Protein AF-A0ABD3SGR6-F1 (afdb_monomer_lite)

Organism: NCBI:txid382380

InterPro domains:
  IPR007306 tRNA A64-2'-O-ribosylphosphate transferase [PTHR31811] (53-224)
  IPR029021 Protein-tyrosine phosphatase-like [G3DSA:3.90.190.10] (42-223)
  IPR029021 Protein-tyrosine phosphatase-like [SSF52799] (78-112)
  IPR033421 Rit1, DUSP-like domain [PF04179] (54-112)

Secondary structure (DSSP, 8-state):
-------B----------S---PPP----------PPP------PPP-----B------SGGG-SSHHHHHHHHHHHHHHHHHHTT-------SSSSSHHHHHHHHHHHHHS-S-SS-B--TTGGG----GGGT-TT---S---GGGBSTBSSSBHHHHHHHHSTTHHHHHHHHHHHHTT--TTS-S--HHHHHHHHHHHHHH-TT----HHHHHHHHHHHH--HHHHTT-

pLDDT: mean 78.7, std 21.59, range [27.05, 98.38]

Radius of gyration: 20.06 Å; chains: 1; bounding box: 47×67×44 Å

Foldseek 3Di:
DDDDPFDFQFADDDDPDPDDDPDDDDPDDDDDDDDDDDDDDDPDPPDPPDDFDDDQPADDDPVGQCRLLLCLLVLLLLCLVQVLVVHHDHQADPVRAASSLLSQLLNQLLAFDLDPPTTGDPLSNVFDPDPCVPPVPDDPPDDDPVQDDPRSNHGPVLSVCSNDVCSLLVSQVSSCVRVVPPLQDFSDALVSSVSSQVNVCVSPVSHHHDPSSSVSSNCSGCVHPSNVVVD

Sequence (231 aa):
MLGRVRRRVECHRGRVSEYGAIDRPRWGGGGRGIGHPPSTGGSGRPASRVVITCKLPVMEGKRDKHELERYLPIGIIFIAHHLKRGDRVLVHCAQGRDRSVAIVMAFVAIFCPPSYPLSLRSDFDTLSFDRRTYFPIFDDDDVDDDCLYLKSGLRRVLIDSLLQDGGKDTFMTWMHQQLNVPSTEPFANEDTLRIVLHLVRQDRENAEPTRSTMQKLNRFFMSSIMYRALK

Structure (mmCIF, N/CA/C/O backbone):
data_AF-A0ABD3SGR6-F1
#
_entry.id   AF-A0ABD3SGR6-F1
#
loop_
_atom_site.group_PDB
_atom_site.id
_atom_site.type_symbol
_atom_site.label_atom_id
_atom_site.label_alt_id
_atom_site.label_comp_id
_atom_site.label_asym_id
_atom_site.label_entity_id
_atom_site.label_seq_id
_atom_site.pdbx_PDB_ins_code
_atom_site.Cartn_x
_atom_site.Cartn_y
_atom_site.Cartn_z
_atom_site.occupancy
_atom_site.B_iso_or_equiv
_atom_site.auth_seq_id
_atom_site.auth_comp_id
_atom_site.auth_asym_id
_atom_site.auth_atom_id
_atom_site.pdbx_PDB_model_num
ATOM 1 N N . MET A 1 1 ? -29.102 -19.285 -0.090 1.00 32.12 1 MET A N 1
ATOM 2 C CA . MET A 1 1 ? -27.986 -18.925 0.813 1.00 32.12 1 MET A CA 1
ATOM 3 C C . MET A 1 1 ? -26.685 -18.998 0.022 1.00 32.12 1 MET A C 1
ATOM 5 O O . MET A 1 1 ? -26.241 -20.093 -0.290 1.00 32.12 1 MET A O 1
ATOM 9 N N . LEU A 1 2 ? -26.129 -17.856 -0.390 1.00 29.38 2 LEU A N 1
ATOM 10 C CA . LEU A 1 2 ? -24.863 -17.796 -1.131 1.00 29.38 2 LEU A CA 1
ATOM 11 C C . LEU A 1 2 ? -23.698 -18.027 -0.158 1.00 29.38 2 LEU A C 1
ATOM 13 O O . LEU A 1 2 ? -23.487 -17.234 0.758 1.00 29.38 2 LEU A O 1
ATOM 17 N N . GLY A 1 3 ? -22.965 -19.128 -0.334 1.00 30.61 3 GLY A N 1
ATOM 18 C CA . GLY A 1 3 ? -21.758 -19.419 0.438 1.00 30.61 3 GLY A CA 1
ATOM 19 C C . GLY A 1 3 ? -20.653 -18.419 0.097 1.00 30.61 3 GLY A C 1
ATOM 20 O O . GLY A 1 3 ? -20.107 -18.442 -1.003 1.00 30.61 3 GLY A O 1
ATOM 21 N N . ARG A 1 4 ? -20.326 -17.522 1.033 1.00 35.62 4 ARG A N 1
ATOM 22 C CA . ARG A 1 4 ? -19.232 -16.553 0.886 1.00 35.62 4 ARG A CA 1
ATOM 23 C C . ARG A 1 4 ? -17.900 -17.297 1.027 1.00 35.62 4 ARG A C 1
ATOM 25 O O . ARG A 1 4 ? -17.519 -17.689 2.129 1.00 35.62 4 ARG A O 1
ATOM 32 N N . VAL A 1 5 ? -17.204 -17.528 -0.085 1.00 40.22 5 VAL A N 1
ATOM 33 C CA . VAL A 1 5 ? -15.863 -18.131 -0.085 1.00 40.22 5 VAL A CA 1
ATOM 34 C C . VAL A 1 5 ? -14.896 -17.149 0.580 1.00 40.22 5 VAL A C 1
ATOM 36 O O . VAL A 1 5 ? -14.633 -16.073 0.046 1.00 40.22 5 VAL A O 1
ATOM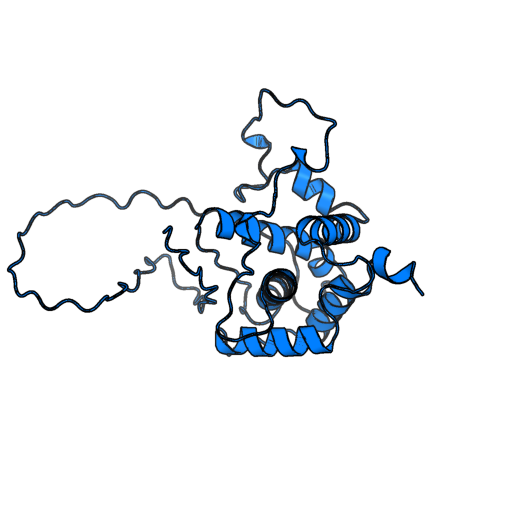 39 N N . ARG A 1 6 ? -14.368 -17.498 1.761 1.00 46.25 6 ARG A N 1
ATOM 40 C CA . ARG A 1 6 ? -13.304 -16.719 2.412 1.00 46.25 6 ARG A CA 1
ATOM 41 C C . ARG A 1 6 ? -12.041 -16.801 1.551 1.00 46.25 6 ARG A C 1
ATOM 43 O O . ARG A 1 6 ? -11.410 -17.852 1.477 1.00 46.25 6 ARG A O 1
ATOM 50 N N . ARG A 1 7 ? -11.669 -15.696 0.901 1.00 55.44 7 ARG A N 1
ATOM 51 C CA . ARG A 1 7 ? -10.379 -15.566 0.211 1.00 55.44 7 ARG A CA 1
ATOM 52 C C . ARG A 1 7 ? -9.285 -15.368 1.263 1.00 55.44 7 ARG A C 1
ATOM 54 O O . ARG A 1 7 ? -9.264 -14.347 1.947 1.00 55.44 7 ARG A O 1
ATOM 61 N N . ARG A 1 8 ? -8.416 -16.368 1.424 1.00 55.56 8 ARG A N 1
ATOM 62 C CA . ARG A 1 8 ? -7.230 -16.290 2.288 1.00 55.56 8 ARG A CA 1
ATOM 63 C C . ARG A 1 8 ? -6.117 -15.555 1.543 1.00 55.56 8 ARG A C 1
ATOM 65 O O . ARG A 1 8 ? -5.860 -15.855 0.378 1.00 55.56 8 ARG A O 1
ATOM 72 N N . VAL A 1 9 ? -5.463 -14.607 2.208 1.00 55.62 9 VAL A N 1
ATOM 73 C CA . VAL A 1 9 ? -4.240 -13.979 1.694 1.00 55.62 9 VAL A CA 1
ATOM 74 C C . VAL A 1 9 ? -3.078 -14.889 2.086 1.00 55.62 9 VAL A C 1
ATOM 76 O O . VAL A 1 9 ? -2.750 -14.982 3.261 1.00 55.62 9 VAL A O 1
ATOM 79 N N . GLU A 1 10 ? -2.490 -15.606 1.127 1.00 49.09 10 GLU A N 1
ATOM 80 C CA . GLU A 1 10 ? -1.332 -16.475 1.375 1.00 49.09 10 GLU A CA 1
ATOM 81 C C . GLU A 1 10 ? -0.053 -15.820 0.844 1.00 49.09 10 GLU A C 1
ATOM 83 O O . GLU A 1 10 ? 0.027 -15.416 -0.319 1.00 49.09 10 GLU A O 1
ATOM 88 N N . CYS A 1 11 ? 0.968 -15.708 1.697 1.00 46.53 11 CYS A N 1
ATOM 89 C CA . CYS A 1 11 ? 2.267 -15.158 1.326 1.00 46.53 11 CYS A CA 1
ATOM 90 C C . CYS A 1 11 ? 3.251 -16.307 1.068 1.00 46.53 11 CYS A C 1
ATOM 92 O O . CYS A 1 11 ? 3.832 -16.862 1.993 1.00 46.53 11 CYS A O 1
ATOM 94 N N . HIS A 1 12 ? 3.439 -16.709 -0.190 1.00 44.94 12 HIS A N 1
ATOM 95 C CA . HIS A 1 12 ? 4.343 -17.821 -0.503 1.00 44.94 12 HIS A CA 1
ATOM 96 C C . HIS A 1 12 ? 5.821 -17.399 -0.580 1.00 44.94 12 HIS A C 1
ATOM 98 O O . HIS A 1 12 ? 6.167 -16.310 -1.047 1.00 44.94 12 HIS A O 1
ATOM 104 N N . ARG A 1 13 ? 6.715 -18.323 -0.192 1.00 40.09 13 ARG A N 1
ATOM 105 C CA . ARG A 1 13 ? 8.162 -18.265 -0.465 1.00 40.09 13 ARG A CA 1
ATOM 106 C C . ARG A 1 13 ? 8.394 -18.277 -1.981 1.00 40.09 13 ARG A C 1
ATOM 108 O O . ARG A 1 13 ? 8.343 -19.328 -2.611 1.00 40.09 13 ARG A O 1
ATOM 115 N N . GLY A 1 14 ? 8.712 -17.126 -2.563 1.00 38.31 14 GLY A N 1
ATOM 116 C CA . GLY A 1 14 ? 9.323 -17.082 -3.888 1.00 38.31 14 GLY A CA 1
ATOM 117 C C . GLY A 1 14 ? 10.786 -17.511 -3.789 1.00 38.31 14 GLY A C 1
ATOM 118 O O . GLY A 1 14 ? 11.637 -16.678 -3.492 1.00 38.31 14 GLY A O 1
ATOM 119 N N . ARG A 1 15 ? 11.099 -18.794 -4.018 1.00 28.03 15 ARG A N 1
ATOM 120 C CA . ARG A 1 15 ? 12.436 -19.134 -4.526 1.00 28.03 15 ARG A CA 1
ATOM 121 C C . ARG A 1 15 ? 12.473 -18.673 -5.976 1.00 28.03 15 ARG A C 1
ATOM 123 O O . ARG A 1 15 ? 11.551 -18.973 -6.729 1.00 28.03 15 ARG A O 1
ATOM 130 N N . VAL A 1 16 ? 13.531 -17.965 -6.357 1.00 30.41 16 VAL A N 1
ATOM 131 C CA . VAL A 1 16 ? 13.895 -17.800 -7.766 1.00 30.41 16 VAL A CA 1
ATOM 132 C C . VAL A 1 16 ? 14.296 -19.191 -8.257 1.00 30.41 16 VAL A C 1
ATOM 134 O O . VAL A 1 16 ? 15.438 -19.606 -8.112 1.00 30.41 16 VAL A O 1
ATOM 137 N N . SER A 1 17 ? 13.309 -19.956 -8.705 1.00 27.05 17 SER A N 1
ATOM 138 C CA . SER A 1 17 ? 13.489 -21.181 -9.466 1.00 27.05 17 SER A CA 1
ATOM 139 C C . SER A 1 17 ? 12.927 -20.884 -10.840 1.00 27.05 17 SER A C 1
ATOM 141 O O . SER A 1 17 ? 11.844 -20.303 -10.952 1.00 27.05 17 SER A O 1
ATOM 143 N N . GLU A 1 18 ? 13.695 -21.241 -11.861 1.00 30.92 18 GLU A N 1
ATOM 144 C CA . GLU A 1 18 ? 13.285 -21.241 -13.258 1.00 30.92 18 GLU A CA 1
ATOM 145 C C . GLU A 1 18 ? 11.843 -21.727 -13.407 1.00 30.92 18 GLU A C 1
ATOM 147 O O . GLU A 1 18 ? 11.407 -22.619 -12.678 1.00 30.92 18 GLU A O 1
ATOM 152 N N . TYR A 1 19 ? 11.118 -21.089 -14.330 1.00 35.94 19 TYR A N 1
ATOM 153 C CA . TYR A 1 19 ? 9.733 -21.355 -14.705 1.00 35.94 19 TYR A CA 1
ATOM 154 C C . TYR A 1 19 ? 9.369 -22.849 -14.627 1.00 35.94 19 TYR A C 1
ATOM 156 O O . TYR A 1 19 ? 9.512 -23.599 -15.586 1.00 35.94 19 TYR A O 1
ATOM 164 N N . GLY A 1 20 ? 8.847 -23.256 -13.474 1.00 30.00 20 GLY A N 1
ATOM 165 C CA . GLY A 1 20 ? 8.300 -24.574 -13.201 1.00 30.00 20 GLY A CA 1
ATOM 166 C C . GLY A 1 20 ? 6.929 -24.379 -12.577 1.00 30.00 20 GLY A C 1
ATOM 167 O O . GLY A 1 20 ? 6.769 -23.593 -11.643 1.00 30.00 20 GLY A O 1
ATOM 168 N N . ALA A 1 21 ? 5.922 -25.018 -13.165 1.00 35.47 21 ALA A N 1
ATOM 169 C CA . ALA A 1 21 ? 4.520 -24.872 -12.811 1.00 35.47 21 ALA A CA 1
ATOM 170 C C . ALA A 1 21 ? 4.294 -24.929 -11.288 1.00 35.47 21 ALA A C 1
ATOM 172 O O . ALA A 1 21 ? 4.612 -25.917 -10.636 1.00 35.47 21 ALA A O 1
ATOM 173 N N . ILE A 1 22 ? 3.697 -23.872 -10.725 1.00 37.25 22 ILE A N 1
ATOM 174 C CA . ILE A 1 22 ? 3.147 -23.919 -9.368 1.00 37.25 22 ILE A CA 1
ATOM 175 C C . ILE A 1 22 ? 1.935 -24.855 -9.419 1.00 37.25 22 ILE A C 1
ATOM 177 O O . ILE A 1 22 ? 0.848 -24.460 -9.870 1.00 37.25 22 ILE A O 1
ATOM 181 N N . ASP A 1 23 ? 2.158 -26.098 -9.000 1.00 31.58 23 ASP A N 1
ATOM 182 C CA . ASP A 1 23 ? 1.126 -27.101 -8.780 1.00 31.58 23 ASP A CA 1
ATOM 183 C C . ASP A 1 23 ? 0.141 -26.614 -7.712 1.00 31.58 23 ASP A C 1
ATOM 185 O O . ASP A 1 23 ? 0.509 -26.032 -6.688 1.00 31.58 23 ASP A O 1
ATOM 189 N N . ARG A 1 24 ? -1.154 -26.796 -7.981 1.00 36.91 24 ARG A N 1
ATOM 190 C CA . ARG A 1 24 ? -2.215 -26.453 -7.029 1.00 36.91 24 ARG A CA 1
ATOM 191 C C . ARG A 1 24 ? -2.210 -27.489 -5.896 1.00 36.91 24 ARG A C 1
ATOM 193 O O . ARG A 1 24 ? -2.314 -28.674 -6.207 1.00 36.91 24 ARG A O 1
ATOM 200 N N . PRO A 1 25 ? -2.252 -27.105 -4.608 1.00 36.22 25 PRO A N 1
ATOM 201 C CA . PRO A 1 25 ? -2.764 -28.017 -3.603 1.00 36.22 25 PRO A CA 1
ATOM 202 C C . PRO A 1 25 ? -4.258 -28.246 -3.864 1.00 36.22 25 PRO A C 1
ATOM 204 O O . PRO A 1 25 ? -5.067 -27.317 -3.954 1.00 36.22 25 PRO A O 1
ATOM 207 N N . ARG A 1 26 ? -4.598 -29.522 -4.049 1.00 35.03 26 ARG A N 1
ATOM 208 C CA . ARG A 1 26 ? -5.956 -30.054 -4.147 1.00 35.03 26 ARG A CA 1
ATOM 209 C C . ARG A 1 26 ? -6.645 -29.827 -2.800 1.00 35.03 26 ARG A C 1
ATOM 211 O O . ARG A 1 26 ? -6.237 -30.409 -1.801 1.00 35.03 26 ARG A O 1
ATOM 218 N N . TRP A 1 27 ? -7.677 -28.988 -2.768 1.00 37.12 27 TRP A N 1
ATOM 219 C CA . TRP A 1 27 ? -8.549 -28.841 -1.602 1.00 37.12 27 TRP A CA 1
ATOM 220 C C . TRP A 1 27 ? -9.316 -30.156 -1.409 1.00 37.12 27 TRP A C 1
ATOM 222 O O . TRP A 1 27 ? -10.273 -30.445 -2.125 1.00 37.12 27 TRP A O 1
ATOM 232 N N . GLY A 1 28 ? -8.822 -31.002 -0.505 1.00 35.03 28 GLY A N 1
ATOM 233 C CA . GLY A 1 28 ? -9.418 -32.287 -0.164 1.00 35.03 28 GLY A CA 1
ATOM 234 C C . GLY A 1 28 ? -10.571 -32.112 0.816 1.00 35.03 28 GLY A C 1
ATOM 235 O O . GLY A 1 28 ? -10.362 -32.135 2.025 1.00 35.03 28 GLY A O 1
ATOM 236 N N . GLY A 1 29 ? -11.785 -31.963 0.287 1.00 35.34 29 GLY A N 1
ATOM 237 C CA . GLY A 1 29 ? -13.000 -32.330 1.008 1.00 35.34 29 GLY A CA 1
ATOM 238 C C . GLY A 1 29 ? -13.062 -33.852 1.132 1.00 35.34 29 GLY A C 1
ATOM 239 O O . GLY A 1 29 ? -12.933 -34.565 0.136 1.00 35.34 29 GLY A O 1
ATOM 240 N N . GLY A 1 30 ? -13.203 -34.348 2.359 1.00 41.66 30 GLY A N 1
ATOM 241 C CA . GLY A 1 30 ? -13.357 -35.769 2.643 1.00 41.66 30 GLY A CA 1
ATOM 242 C C . GLY A 1 30 ? -14.643 -36.322 2.032 1.00 41.66 30 GLY A C 1
ATOM 243 O O . GLY A 1 30 ? -15.733 -35.830 2.303 1.00 41.66 30 GLY A O 1
ATOM 244 N N . GLY A 1 31 ? -14.503 -37.375 1.234 1.00 36.94 31 GLY A N 1
ATOM 245 C CA . GLY A 1 31 ? -15.605 -38.160 0.694 1.00 36.94 31 GLY A CA 1
ATOM 246 C C . GLY A 1 31 ? -15.075 -39.519 0.266 1.00 36.94 31 GLY A C 1
ATOM 247 O O . GLY A 1 31 ? -14.381 -39.631 -0.740 1.00 36.94 31 GLY A O 1
ATOM 248 N N . ARG A 1 32 ? -15.341 -40.546 1.078 1.00 44.50 32 ARG A N 1
ATOM 249 C CA . ARG A 1 32 ? -15.033 -41.946 0.770 1.00 44.50 32 ARG A CA 1
ATOM 250 C C . ARG A 1 32 ? -15.884 -42.387 -0.423 1.00 44.50 32 ARG A C 1
ATOM 252 O O . ARG A 1 32 ? -17.104 -42.347 -0.341 1.00 44.50 32 ARG A O 1
ATOM 259 N N . GLY A 1 33 ? -15.234 -42.832 -1.492 1.00 42.75 33 GLY A N 1
ATOM 260 C CA . GLY A 1 33 ? -15.871 -43.461 -2.646 1.00 42.75 33 GLY A CA 1
ATOM 261 C C . GLY A 1 33 ? -14.812 -44.159 -3.490 1.00 42.75 33 GLY A C 1
ATOM 262 O O . GLY A 1 33 ? -14.028 -43.503 -4.168 1.00 42.75 33 GLY A O 1
ATOM 263 N N . ILE A 1 34 ? -14.745 -45.484 -3.381 1.00 51.00 34 ILE A N 1
ATOM 264 C CA . ILE A 1 34 ? -13.864 -46.349 -4.169 1.00 51.00 34 ILE A CA 1
ATOM 265 C C . ILE A 1 34 ? -14.523 -46.523 -5.543 1.00 51.00 34 ILE A C 1
ATOM 267 O O . ILE A 1 34 ? -15.627 -47.052 -5.628 1.00 51.00 34 ILE A O 1
ATOM 271 N N . GLY A 1 35 ? -13.859 -46.066 -6.604 1.00 43.16 35 GLY A N 1
ATOM 272 C CA . GLY A 1 35 ? -14.287 -46.242 -7.991 1.00 43.16 35 GLY A CA 1
ATOM 273 C C . GLY A 1 35 ? -13.103 -46.075 -8.944 1.00 43.16 35 GLY A C 1
ATOM 274 O O . GLY A 1 35 ? -12.353 -45.107 -8.838 1.00 43.16 35 GLY A O 1
ATOM 275 N N . HIS A 1 36 ? -12.913 -47.061 -9.822 1.00 47.59 36 HIS A N 1
ATOM 276 C CA . HIS A 1 36 ? -11.833 -47.167 -10.809 1.00 47.59 36 HIS A CA 1
ATOM 277 C C . HIS A 1 36 ? -11.706 -45.945 -11.746 1.00 47.59 36 HIS A C 1
ATOM 279 O O . HIS A 1 36 ? -12.712 -45.302 -12.050 1.00 47.59 36 HIS A O 1
ATOM 285 N N . PRO A 1 37 ? -10.498 -45.649 -12.273 1.00 54.59 37 PRO A N 1
ATOM 286 C CA . PRO A 1 37 ? -10.291 -44.545 -13.204 1.00 54.59 37 PRO A CA 1
ATOM 287 C C . PRO A 1 37 ? -10.548 -44.971 -14.662 1.00 54.59 37 PRO A C 1
ATOM 289 O O . PRO A 1 37 ? -10.033 -46.009 -15.083 1.00 54.59 37 PRO A O 1
ATOM 292 N N . PRO A 1 38 ? -11.242 -44.160 -15.480 1.00 52.41 38 PRO A N 1
ATOM 293 C CA . PRO A 1 38 ? -11.101 -44.231 -16.924 1.00 52.41 38 PRO A CA 1
ATOM 294 C C . PRO A 1 38 ? -9.877 -43.417 -17.366 1.00 52.41 38 PRO A C 1
ATOM 296 O O . PRO A 1 38 ? -9.711 -42.241 -17.035 1.00 52.41 38 PRO A O 1
ATOM 299 N N . SER A 1 39 ? -9.009 -44.079 -18.121 1.00 60.84 39 SER A N 1
ATOM 300 C CA . SER A 1 39 ? -7.894 -43.500 -18.855 1.00 60.84 39 SER A CA 1
ATOM 301 C C . SER A 1 39 ? -8.407 -42.786 -20.106 1.00 60.84 39 SER A C 1
ATOM 303 O O . SER A 1 39 ? -8.801 -43.412 -21.084 1.00 60.84 39 SER A O 1
ATOM 305 N N . THR A 1 40 ? -8.348 -41.458 -20.112 1.00 51.75 40 THR A N 1
ATOM 306 C CA . THR A 1 40 ? -8.484 -40.669 -21.343 1.00 51.75 40 THR A CA 1
ATOM 307 C C . THR A 1 40 ? -7.350 -39.665 -21.425 1.00 51.75 40 THR A C 1
ATOM 309 O O . THR A 1 40 ? -7.333 -38.649 -20.728 1.00 51.75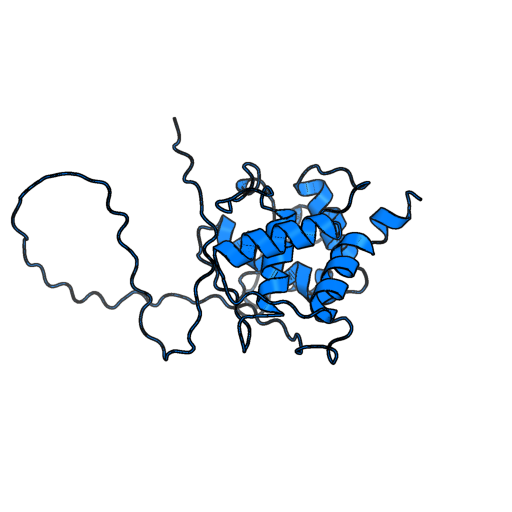 40 THR A O 1
ATOM 312 N N . GLY A 1 41 ? -6.382 -39.997 -22.281 1.00 52.91 41 GLY A N 1
ATOM 313 C CA . GLY A 1 41 ? -5.314 -39.113 -22.712 1.00 52.91 41 GLY A CA 1
ATOM 314 C C . GLY A 1 41 ? -5.884 -37.961 -23.529 1.00 52.91 41 GLY A C 1
ATOM 315 O O . GLY A 1 41 ? -6.277 -38.129 -24.676 1.00 52.91 41 GLY A O 1
ATOM 316 N N . GLY A 1 42 ? -5.904 -36.782 -22.921 1.00 46.47 42 GLY A N 1
ATOM 317 C CA . GLY A 1 42 ? -6.000 -35.511 -23.616 1.00 46.47 42 GLY A CA 1
ATOM 318 C C . GLY A 1 42 ? -4.789 -34.688 -23.216 1.00 46.47 42 GLY A C 1
ATOM 319 O O . GLY A 1 42 ? -4.782 -34.080 -22.148 1.00 46.47 42 GLY A O 1
ATOM 320 N N . SER A 1 43 ? -3.749 -34.672 -24.050 1.00 49.03 43 SER A N 1
ATOM 321 C CA . SER A 1 43 ? -2.629 -33.736 -23.932 1.00 49.03 43 SER A CA 1
ATOM 322 C C . SER A 1 43 ? -3.107 -32.332 -24.323 1.00 49.03 43 SER A C 1
ATOM 324 O O . SER A 1 43 ? -2.720 -31.781 -25.355 1.00 49.03 43 SER A O 1
ATOM 326 N N . GLY A 1 44 ? -4.017 -31.769 -23.528 1.00 51.56 44 GLY A N 1
ATOM 327 C CA . GLY A 1 44 ? -4.395 -30.371 -23.625 1.00 51.56 44 GLY A CA 1
ATOM 328 C C . GLY A 1 44 ? -3.169 -29.545 -23.278 1.00 51.56 44 GLY A C 1
ATOM 329 O O . GLY A 1 44 ? -2.724 -29.552 -22.129 1.00 51.56 44 GLY A O 1
ATOM 330 N N . ARG A 1 45 ? -2.591 -28.860 -24.273 1.00 54.50 45 ARG A N 1
ATOM 331 C CA . ARG A 1 45 ? -1.577 -27.831 -24.022 1.00 54.50 45 ARG A CA 1
ATOM 332 C C . ARG A 1 45 ? -2.129 -26.915 -22.925 1.00 54.50 45 ARG A C 1
ATOM 334 O O . ARG A 1 45 ? -3.258 -26.441 -23.078 1.00 54.50 45 ARG A O 1
ATOM 341 N N . PRO A 1 46 ? -1.401 -26.689 -21.818 1.00 57.53 46 PRO A N 1
ATOM 342 C CA . PRO A 1 46 ? -1.882 -25.797 -20.779 1.00 57.53 46 PRO A CA 1
ATOM 343 C C . PRO A 1 46 ? -2.128 -24.437 -21.427 1.00 57.53 46 PRO A C 1
ATOM 345 O O . PRO A 1 46 ? -1.209 -23.862 -22.012 1.00 57.53 46 PRO A O 1
ATOM 348 N N . ALA A 1 47 ? -3.376 -23.961 -21.367 1.00 58.97 47 ALA A N 1
ATOM 349 C CA . ALA A 1 47 ? -3.730 -22.623 -21.814 1.00 58.97 47 ALA A CA 1
ATOM 350 C C . ALA A 1 47 ? -2.697 -21.648 -21.238 1.00 58.97 47 ALA A C 1
ATOM 352 O O . ALA A 1 47 ? -2.437 -21.668 -20.028 1.00 58.97 47 ALA A O 1
ATOM 353 N N . SER A 1 48 ? -2.053 -20.870 -22.109 1.00 60.03 48 SER A N 1
ATOM 354 C CA . SER A 1 48 ? -1.009 -19.919 -21.740 1.00 60.03 48 SER A CA 1
ATOM 355 C C . SER A 1 48 ? -1.536 -19.025 -20.622 1.00 60.03 48 SER A C 1
ATOM 357 O O . SER A 1 48 ? -2.412 -18.190 -20.846 1.00 60.03 48 SER A O 1
ATOM 359 N N . ARG A 1 49 ? -1.054 -19.234 -19.392 1.00 70.50 49 ARG A N 1
ATOM 360 C CA . ARG A 1 49 ? -1.450 -18.404 -18.254 1.00 70.50 49 ARG A CA 1
ATOM 361 C C . ARG A 1 49 ? -0.873 -17.016 -18.488 1.00 70.50 49 ARG A C 1
ATOM 363 O O . ARG A 1 49 ? 0.341 -16.840 -18.427 1.00 70.50 49 ARG A O 1
ATOM 370 N N . VAL A 1 50 ? -1.739 -16.049 -18.769 1.00 75.31 50 VAL A N 1
ATOM 371 C CA . VAL A 1 50 ? -1.346 -14.645 -18.879 1.00 75.31 50 VAL A CA 1
ATOM 372 C C . VAL A 1 50 ? -0.888 -14.184 -17.498 1.00 75.31 50 VAL A C 1
ATOM 374 O O . VAL A 1 50 ? -1.662 -14.195 -16.542 1.00 75.31 50 VAL A O 1
ATOM 377 N N . VAL A 1 51 ? 0.392 -13.829 -17.378 1.00 80.56 51 VAL A N 1
ATOM 378 C CA . VAL A 1 51 ? 0.957 -13.269 -16.147 1.00 80.56 51 VAL A CA 1
ATOM 379 C C . VAL A 1 51 ? 0.886 -11.751 -16.243 1.00 80.56 51 VAL A C 1
ATOM 381 O O . VAL A 1 51 ? 1.580 -11.137 -17.052 1.00 80.56 51 VAL A O 1
ATOM 384 N N . ILE A 1 52 ? 0.036 -11.159 -15.410 1.00 80.75 52 ILE A N 1
ATOM 385 C CA . ILE A 1 52 ? -0.110 -9.710 -15.260 1.00 80.75 52 ILE A CA 1
ATOM 386 C C . ILE A 1 52 ? 0.954 -9.233 -14.266 1.00 80.75 52 ILE A C 1
ATOM 388 O O . ILE A 1 52 ? 1.101 -9.804 -13.184 1.00 80.75 52 ILE A O 1
ATOM 392 N N . THR A 1 53 ? 1.724 -8.205 -14.629 1.00 82.62 53 THR A N 1
ATOM 393 C CA . THR A 1 53 ? 2.867 -7.741 -13.826 1.00 82.62 53 THR A CA 1
ATOM 394 C C . THR A 1 53 ? 2.811 -6.243 -13.567 1.00 82.62 53 THR A C 1
ATOM 396 O O . THR A 1 53 ? 2.654 -5.459 -14.503 1.00 82.62 53 THR A O 1
ATOM 399 N N . CYS A 1 54 ? 3.057 -5.847 -12.318 1.00 85.44 54 CYS A N 1
ATOM 400 C CA . CYS A 1 54 ? 3.313 -4.466 -11.920 1.00 85.44 54 CYS A CA 1
ATOM 401 C C . CYS A 1 54 ? 4.751 -4.355 -11.393 1.00 85.44 54 CYS A C 1
ATOM 403 O O . CYS A 1 54 ? 5.128 -5.059 -10.455 1.00 85.44 54 CYS A O 1
ATOM 405 N N . LYS A 1 55 ? 5.574 -3.505 -12.019 1.00 88.81 55 LYS A N 1
ATOM 406 C CA . LYS A 1 55 ? 6.962 -3.257 -11.604 1.00 88.81 55 LYS A CA 1
ATOM 407 C C . LYS A 1 55 ? 7.045 -1.885 -10.948 1.00 88.81 55 LYS A C 1
ATOM 409 O O . LYS A 1 55 ? 6.739 -0.889 -11.590 1.00 88.81 55 LYS A O 1
ATOM 414 N N . LEU A 1 56 ? 7.489 -1.844 -9.695 1.00 89.06 56 LEU A N 1
ATOM 415 C CA . LEU A 1 56 ? 7.674 -0.603 -8.944 1.00 89.06 56 LEU A CA 1
ATOM 416 C C . LEU A 1 56 ? 9.177 -0.275 -8.881 1.00 89.06 56 LEU A C 1
ATOM 418 O O . LEU A 1 56 ? 9.941 -1.105 -8.373 1.00 89.06 56 LEU A O 1
ATOM 422 N N . PRO A 1 57 ? 9.633 0.889 -9.378 1.00 88.31 57 PRO A N 1
ATOM 423 C CA . PRO A 1 57 ? 11.044 1.271 -9.405 1.00 88.31 57 PRO A CA 1
ATOM 424 C C . PRO A 1 57 ? 11.524 1.766 -8.029 1.00 88.31 57 PRO A C 1
ATOM 426 O O . PRO A 1 57 ? 11.938 2.906 -7.855 1.00 88.31 57 PRO A O 1
ATOM 429 N N . VAL A 1 58 ? 11.477 0.889 -7.024 1.00 86.88 58 VAL A N 1
ATOM 430 C CA . VAL A 1 58 ? 11.845 1.206 -5.637 1.00 86.88 58 VAL A CA 1
ATOM 431 C C . VAL A 1 58 ? 13.210 0.605 -5.312 1.00 86.88 58 VAL A C 1
ATOM 433 O O . VAL A 1 58 ? 13.366 -0.619 -5.326 1.00 86.88 58 VAL A O 1
ATOM 436 N N . MET A 1 59 ? 14.201 1.436 -4.979 1.00 82.88 59 MET A N 1
ATOM 437 C CA . MET A 1 59 ? 15.524 0.965 -4.541 1.00 82.88 59 MET A CA 1
ATOM 438 C C . MET A 1 59 ? 15.507 0.417 -3.105 1.00 82.88 59 MET A C 1
ATOM 440 O O . MET A 1 59 ? 14.637 0.739 -2.302 1.00 82.88 59 MET A O 1
ATOM 444 N N . GLU A 1 60 ? 16.479 -0.432 -2.767 1.00 75.00 60 GLU A N 1
ATOM 445 C CA . GLU A 1 60 ? 16.586 -1.027 -1.431 1.00 75.00 60 GLU A CA 1
ATOM 446 C C . GLU A 1 60 ? 17.230 -0.086 -0.402 1.00 75.00 60 GLU A C 1
ATOM 448 O O . GLU A 1 60 ? 18.177 0.652 -0.698 1.00 75.00 60 GLU A O 1
ATOM 453 N N . GLY A 1 61 ? 16.740 -0.159 0.837 1.00 70.06 61 GLY A N 1
ATOM 454 C CA . GLY A 1 61 ? 17.336 0.513 1.986 1.00 70.06 61 GLY A CA 1
ATOM 455 C C . GLY A 1 61 ? 17.275 2.043 1.931 1.00 70.06 61 GLY A C 1
ATOM 456 O O . GLY A 1 61 ? 16.336 2.647 1.412 1.00 70.06 61 GLY A O 1
ATOM 457 N N . LYS A 1 62 ? 18.301 2.678 2.514 1.00 72.25 62 LYS A N 1
ATOM 458 C CA . LYS A 1 62 ? 18.378 4.137 2.733 1.00 72.25 62 LYS A CA 1
ATOM 459 C C . LYS A 1 62 ? 18.561 4.964 1.454 1.00 72.25 62 LYS A C 1
ATOM 461 O O . LYS A 1 62 ? 18.443 6.184 1.513 1.00 72.25 62 LYS A O 1
ATOM 466 N N . ARG A 1 63 ? 18.907 4.328 0.327 1.00 75.12 63 ARG A N 1
ATOM 467 C CA . ARG A 1 63 ? 19.135 5.018 -0.958 1.00 75.12 63 ARG A CA 1
ATOM 468 C C . ARG A 1 63 ? 17.839 5.532 -1.567 1.00 75.12 63 ARG A C 1
ATOM 470 O O . ARG A 1 63 ? 17.850 6.519 -2.290 1.00 75.12 63 ARG A O 1
ATOM 477 N N . ASP A 1 64 ? 16.738 4.875 -1.239 1.00 74.88 64 ASP A N 1
ATOM 478 C CA . ASP A 1 64 ? 15.410 5.349 -1.557 1.00 74.88 64 ASP A CA 1
ATOM 479 C C . ASP A 1 64 ? 14.915 6.254 -0.419 1.00 74.88 64 ASP A C 1
ATOM 481 O O . ASP A 1 64 ? 14.667 5.772 0.687 1.00 74.88 64 ASP A O 1
ATOM 485 N N . LYS A 1 65 ? 14.799 7.563 -0.655 1.00 77.06 65 LYS A N 1
ATOM 486 C CA . LYS A 1 65 ? 14.275 8.484 0.365 1.00 77.06 65 LYS A CA 1
ATOM 487 C C . LYS A 1 65 ? 12.745 8.501 0.391 1.00 77.06 65 LYS A C 1
ATOM 489 O O . LYS A 1 65 ? 12.182 8.494 1.486 1.00 77.06 65 LYS A O 1
ATOM 494 N N . HIS A 1 66 ? 12.100 8.479 -0.778 1.00 85.88 66 HIS A N 1
ATOM 495 C CA . HIS A 1 66 ? 10.667 8.769 -0.929 1.00 85.88 66 HIS A CA 1
ATOM 496 C C . HIS A 1 66 ? 9.929 7.883 -1.951 1.00 85.88 66 HIS A C 1
ATOM 498 O O . HIS A 1 66 ? 8.701 7.880 -1.956 1.00 85.88 66 HIS A O 1
ATOM 504 N N . GLU A 1 67 ? 10.620 7.099 -2.783 1.00 90.56 67 GLU A N 1
ATOM 505 C CA . GLU A 1 67 ? 9.999 6.324 -3.865 1.00 90.56 67 GLU A CA 1
ATOM 506 C C . GLU A 1 67 ? 9.095 5.218 -3.324 1.00 90.56 67 GLU A C 1
ATOM 508 O O . GLU A 1 67 ? 7.982 5.066 -3.814 1.00 90.56 67 GLU A O 1
ATOM 513 N N . LEU A 1 68 ? 9.489 4.474 -2.281 1.00 93.50 68 LEU A N 1
ATOM 514 C CA . LEU A 1 68 ? 8.576 3.482 -1.697 1.00 93.50 68 LEU A CA 1
ATOM 515 C C . LEU A 1 68 ? 7.256 4.132 -1.259 1.00 93.50 68 LEU A C 1
ATOM 517 O O . LEU A 1 68 ? 6.199 3.590 -1.551 1.00 93.50 68 LEU A O 1
ATOM 521 N N . GLU A 1 69 ? 7.310 5.291 -0.597 1.00 94.44 69 GLU A N 1
ATOM 522 C CA . GLU A 1 69 ? 6.106 6.010 -0.157 1.00 94.44 69 GLU A CA 1
ATOM 523 C C . GLU A 1 69 ? 5.244 6.444 -1.348 1.00 94.44 69 GLU A C 1
ATOM 525 O O . GLU A 1 69 ? 4.024 6.297 -1.304 1.00 94.44 69 GLU A O 1
ATOM 530 N N . ARG A 1 70 ? 5.885 6.907 -2.426 1.00 95.00 70 ARG A N 1
ATOM 531 C CA . ARG A 1 70 ? 5.237 7.312 -3.678 1.00 95.00 70 ARG A CA 1
ATOM 532 C C . ARG A 1 70 ? 4.571 6.144 -4.413 1.00 95.00 70 ARG A C 1
ATOM 534 O O . ARG A 1 70 ? 3.486 6.307 -4.957 1.00 95.00 70 ARG A O 1
ATOM 541 N N . TYR A 1 71 ? 5.191 4.964 -4.416 1.00 96.12 71 TYR A N 1
ATOM 542 C CA . TYR A 1 71 ? 4.699 3.785 -5.141 1.00 96.12 71 TYR A CA 1
ATOM 543 C C . TYR A 1 71 ? 3.796 2.859 -4.311 1.00 96.12 71 TYR A C 1
ATOM 545 O O . TYR A 1 71 ? 3.165 1.962 -4.879 1.00 96.12 71 TYR A O 1
ATOM 553 N N . LEU A 1 72 ? 3.696 3.056 -2.990 1.00 96.81 72 LEU A N 1
ATOM 554 C CA . LEU A 1 72 ? 2.808 2.273 -2.122 1.00 96.81 72 LEU A CA 1
ATOM 555 C C . LEU A 1 72 ? 1.344 2.263 -2.605 1.00 96.81 72 LEU A C 1
ATOM 557 O O . LEU A 1 72 ? 0.806 1.160 -2.729 1.00 96.81 72 LEU A O 1
ATOM 561 N N . PRO A 1 73 ? 0.710 3.406 -2.953 1.00 96.94 73 PRO A N 1
ATOM 562 C CA . PRO A 1 73 ? -0.665 3.425 -3.458 1.00 96.94 73 PRO A CA 1
ATOM 563 C C . PRO A 1 73 ? -0.876 2.486 -4.647 1.00 96.94 73 PRO A C 1
ATOM 565 O O . PRO A 1 73 ? -1.822 1.703 -4.673 1.00 96.94 73 PRO A O 1
ATOM 568 N N . ILE A 1 74 ? 0.058 2.496 -5.599 1.00 95.81 74 ILE A N 1
ATOM 569 C CA . ILE A 1 74 ? -0.010 1.677 -6.813 1.00 95.81 74 ILE A CA 1
ATOM 570 C C . ILE A 1 74 ? 0.072 0.193 -6.470 1.00 95.81 74 ILE A C 1
ATOM 572 O O . ILE A 1 74 ? -0.740 -0.596 -6.949 1.00 95.81 74 ILE A O 1
ATOM 576 N N . GLY A 1 75 ? 1.032 -0.190 -5.623 1.00 96.31 75 GLY A N 1
ATOM 577 C CA . GLY A 1 75 ? 1.182 -1.577 -5.188 1.00 96.31 75 GLY A CA 1
ATOM 578 C C . GLY A 1 75 ? -0.064 -2.091 -4.463 1.00 96.31 75 GLY A C 1
ATOM 579 O O . GLY A 1 75 ? -0.514 -3.205 -4.726 1.00 96.31 75 GLY A O 1
ATOM 580 N N . ILE A 1 76 ? -0.652 -1.263 -3.598 1.00 97.38 76 ILE A N 1
ATOM 581 C CA . ILE A 1 76 ? -1.861 -1.597 -2.839 1.00 97.38 76 ILE A CA 1
ATOM 582 C C . ILE A 1 76 ? -3.062 -1.774 -3.777 1.00 97.38 76 ILE A C 1
ATOM 584 O O . ILE A 1 76 ? -3.753 -2.790 -3.689 1.00 97.38 76 ILE A O 1
ATOM 588 N N . ILE A 1 77 ? -3.283 -0.838 -4.707 1.00 95.38 77 ILE A N 1
ATOM 589 C CA . ILE A 1 77 ? -4.376 -0.910 -5.690 1.00 95.38 77 ILE A CA 1
ATOM 590 C C . ILE A 1 77 ? -4.206 -2.112 -6.606 1.00 95.38 77 ILE A C 1
ATOM 592 O O . ILE A 1 77 ? -5.183 -2.800 -6.875 1.00 95.38 77 ILE A O 1
ATOM 596 N N . PHE A 1 78 ? -2.986 -2.395 -7.063 1.00 94.75 78 PHE A N 1
ATOM 597 C CA . PHE A 1 78 ? -2.716 -3.565 -7.891 1.00 94.75 78 PHE A CA 1
ATOM 598 C C . PHE A 1 78 ? -3.138 -4.852 -7.176 1.00 94.75 78 PHE A C 1
ATOM 600 O O . PHE A 1 78 ? -3.897 -5.649 -7.730 1.00 94.75 78 PHE A O 1
ATOM 607 N N . ILE A 1 79 ? -2.707 -5.034 -5.921 1.00 95.88 79 ILE A N 1
ATOM 608 C CA . ILE A 1 79 ? -3.108 -6.194 -5.117 1.00 95.88 79 ILE A CA 1
ATOM 609 C C . ILE A 1 79 ? -4.631 -6.223 -4.974 1.00 95.88 79 ILE A C 1
ATOM 611 O O . ILE A 1 79 ? -5.247 -7.258 -5.225 1.00 95.88 79 ILE A O 1
ATOM 615 N N . ALA A 1 80 ? -5.245 -5.094 -4.618 1.00 95.25 80 ALA A N 1
ATOM 616 C CA . ALA A 1 80 ? -6.675 -5.039 -4.369 1.00 95.25 80 ALA A CA 1
ATOM 617 C C . ALA A 1 80 ? -7.503 -5.362 -5.625 1.00 95.25 80 ALA A C 1
ATOM 619 O O . ALA A 1 80 ? -8.382 -6.225 -5.585 1.00 95.25 80 ALA A O 1
ATOM 620 N N . HIS A 1 81 ? -7.165 -4.736 -6.752 1.00 92.62 81 HIS A N 1
ATOM 621 C CA . HIS A 1 81 ? -7.794 -4.929 -8.055 1.00 92.62 81 HIS A CA 1
ATOM 622 C C . HIS A 1 81 ? -7.788 -6.404 -8.477 1.00 92.62 81 HIS A C 1
ATOM 624 O O . HIS A 1 81 ? -8.830 -6.955 -8.837 1.00 92.62 81 HIS A O 1
ATOM 630 N N . HIS A 1 82 ? -6.640 -7.073 -8.368 1.00 92.06 82 HIS A N 1
ATOM 631 C CA . HIS A 1 82 ? -6.510 -8.474 -8.765 1.00 92.06 82 HIS A CA 1
ATOM 632 C C . HIS A 1 82 ? -7.166 -9.441 -7.779 1.00 92.06 82 HIS A C 1
ATOM 634 O O . HIS A 1 82 ? -7.882 -10.354 -8.198 1.00 92.06 82 HIS A O 1
ATOM 640 N N . LEU A 1 83 ? -7.026 -9.212 -6.470 1.00 94.19 83 LEU A N 1
ATOM 641 C CA . LEU A 1 83 ? -7.708 -10.043 -5.477 1.00 94.19 83 LEU A CA 1
ATOM 642 C C . LEU A 1 83 ? -9.229 -9.981 -5.636 1.00 94.19 83 LEU A C 1
ATOM 644 O O . LEU A 1 83 ? -9.881 -11.022 -5.526 1.00 94.19 83 LEU A O 1
ATOM 648 N N . LYS A 1 84 ? -9.798 -8.813 -5.968 1.00 91.38 84 LYS A N 1
ATOM 649 C CA . LYS A 1 84 ? -11.233 -8.666 -6.256 1.00 91.38 84 LYS A CA 1
ATOM 650 C C . LYS A 1 84 ? -11.697 -9.534 -7.423 1.00 91.38 84 LYS A C 1
ATOM 652 O O . LYS A 1 84 ? -12.741 -10.180 -7.314 1.00 91.38 84 LYS A O 1
ATOM 657 N N . ARG A 1 85 ? -10.895 -9.627 -8.486 1.00 89.25 85 ARG A N 1
ATOM 658 C CA . ARG A 1 85 ? -11.157 -10.468 -9.671 1.00 89.25 85 ARG A CA 1
ATOM 659 C C . ARG A 1 85 ? -11.009 -11.971 -9.406 1.00 89.25 85 ARG A C 1
ATOM 661 O O . ARG A 1 85 ? -11.350 -12.777 -10.261 1.00 89.25 85 ARG A O 1
ATOM 668 N N . GLY A 1 86 ? -10.542 -12.349 -8.214 1.00 89.75 86 GLY A N 1
ATOM 669 C CA . GLY A 1 86 ? -10.273 -13.744 -7.862 1.00 89.75 86 GLY A CA 1
ATOM 670 C C . GLY A 1 86 ? -8.900 -14.223 -8.330 1.00 89.75 86 GLY A C 1
ATOM 671 O O . GLY A 1 86 ? -8.610 -15.417 -8.244 1.00 89.75 86 GLY A O 1
ATOM 672 N N . ASP A 1 87 ? -8.049 -13.304 -8.789 1.00 90.38 87 ASP A N 1
ATOM 673 C CA . ASP A 1 87 ? -6.680 -13.614 -9.164 1.00 90.38 87 ASP A CA 1
ATOM 674 C C . ASP A 1 87 ? -5.831 -13.872 -7.912 1.00 90.38 87 ASP A C 1
ATOM 676 O O . ASP A 1 87 ? -6.110 -13.390 -6.810 1.00 90.38 87 ASP A O 1
ATOM 680 N N . ARG A 1 88 ? -4.742 -14.623 -8.090 1.00 91.25 88 ARG A N 1
ATOM 681 C CA . ARG A 1 88 ? -3.707 -14.787 -7.063 1.00 91.25 88 ARG A CA 1
ATOM 682 C C . ARG A 1 88 ? -2.577 -13.814 -7.352 1.00 91.25 88 ARG A C 1
ATOM 684 O O . ARG A 1 88 ? -2.066 -13.789 -8.469 1.00 91.25 88 ARG A O 1
ATOM 691 N N . VAL A 1 89 ? -2.163 -13.061 -6.339 1.00 93.62 89 VAL A N 1
ATOM 692 C CA . VAL A 1 89 ? -1.125 -12.035 -6.474 1.00 93.62 89 VAL A CA 1
ATOM 693 C C . VAL A 1 89 ? 0.145 -12.486 -5.765 1.00 93.62 89 VAL A C 1
ATOM 695 O O . VAL A 1 89 ? 0.122 -12.804 -4.579 1.00 93.62 89 VAL A O 1
ATOM 698 N N . LEU A 1 90 ? 1.266 -12.491 -6.487 1.00 94.38 90 LEU A N 1
ATOM 699 C CA . LEU A 1 90 ? 2.593 -12.703 -5.913 1.00 94.38 90 LEU A CA 1
ATOM 700 C C . LEU A 1 90 ? 3.291 -11.353 -5.738 1.00 94.38 90 LEU A C 1
ATOM 702 O O . LEU A 1 90 ? 3.560 -10.662 -6.717 1.00 94.38 90 LEU A O 1
ATOM 706 N N . VAL A 1 91 ? 3.641 -11.009 -4.498 1.00 95.00 91 VAL A N 1
ATOM 707 C CA . VAL A 1 91 ? 4.412 -9.798 -4.182 1.00 95.00 91 VAL A CA 1
ATOM 708 C C . VAL A 1 91 ? 5.818 -10.198 -3.749 1.00 95.00 91 VAL A C 1
ATOM 710 O O . VAL A 1 91 ? 6.014 -10.814 -2.697 1.00 95.00 91 VAL A O 1
ATOM 713 N N . HIS A 1 92 ? 6.820 -9.831 -4.546 1.00 94.12 92 HIS A N 1
ATOM 714 C CA . HIS A 1 92 ? 8.214 -10.159 -4.263 1.00 94.12 92 HIS A CA 1
ATOM 715 C C . HIS A 1 92 ? 9.144 -8.957 -4.460 1.00 94.12 92 HIS A C 1
ATOM 717 O O . HIS A 1 92 ? 8.822 -7.979 -5.127 1.00 94.12 92 HIS A O 1
ATOM 723 N N . CYS A 1 93 ? 10.308 -9.024 -3.824 1.00 91.81 93 CYS A N 1
ATOM 724 C CA . CYS A 1 93 ? 11.462 -8.184 -4.130 1.00 91.81 93 CYS A CA 1
ATOM 725 C C . CYS A 1 93 ? 12.687 -9.102 -4.242 1.00 91.81 93 CYS A C 1
ATOM 727 O O . CYS A 1 93 ? 12.521 -10.320 -4.190 1.00 91.81 93 CYS A O 1
ATOM 729 N N . ALA A 1 94 ? 13.895 -8.550 -4.380 1.00 89.50 94 ALA A N 1
ATOM 730 C CA . ALA A 1 94 ? 15.112 -9.352 -4.544 1.00 89.50 94 ALA A CA 1
ATOM 731 C C . ALA A 1 94 ? 15.286 -10.405 -3.433 1.00 89.50 94 ALA A C 1
ATOM 733 O O . ALA A 1 94 ? 15.444 -11.585 -3.719 1.00 89.50 94 ALA A O 1
ATOM 734 N N . GLN A 1 95 ? 15.189 -9.988 -2.167 1.00 90.81 95 GLN A N 1
ATOM 735 C CA . GLN A 1 95 ? 15.332 -10.891 -1.017 1.00 90.81 95 GLN A CA 1
ATOM 736 C C . GLN A 1 95 ? 13.996 -11.368 -0.445 1.00 90.81 95 GLN A C 1
ATOM 738 O O . GLN A 1 95 ? 13.943 -12.315 0.331 1.00 90.81 95 GLN A O 1
ATOM 743 N N . GLY A 1 96 ? 12.905 -10.670 -0.762 1.00 91.75 96 GLY A N 1
ATOM 744 C CA . GLY A 1 96 ? 11.607 -10.967 -0.175 1.00 91.75 96 GLY A CA 1
ATOM 745 C C . GLY A 1 96 ? 11.531 -10.739 1.343 1.00 91.75 96 GLY A C 1
ATOM 746 O O . GLY A 1 96 ? 10.846 -11.498 2.025 1.00 91.75 96 GLY A O 1
ATOM 747 N N . ARG A 1 97 ? 12.239 -9.739 1.877 1.00 94.69 97 ARG A N 1
ATOM 748 C CA . ARG A 1 97 ? 12.271 -9.442 3.326 1.00 94.69 97 ARG A CA 1
ATOM 749 C C . ARG A 1 97 ? 11.844 -8.018 3.670 1.00 94.69 97 ARG A C 1
ATOM 751 O O . ARG A 1 97 ? 11.295 -7.803 4.739 1.00 94.69 97 ARG A O 1
ATOM 758 N N . ASP A 1 98 ? 12.054 -7.081 2.745 1.00 93.38 98 ASP A N 1
ATOM 759 C CA . ASP A 1 98 ? 11.953 -5.642 3.012 1.00 93.38 98 ASP A CA 1
ATOM 760 C C . ASP A 1 98 ? 10.842 -4.954 2.189 1.00 93.38 98 ASP A C 1
ATOM 762 O O . ASP A 1 98 ? 9.685 -4.935 2.596 1.00 93.38 98 ASP A O 1
ATOM 766 N N . ARG A 1 99 ? 11.140 -4.449 0.984 1.00 93.94 99 ARG A N 1
ATOM 767 C CA . ARG A 1 99 ? 10.186 -3.687 0.138 1.00 93.94 99 ARG A CA 1
ATOM 768 C C . ARG A 1 99 ? 8.853 -4.393 -0.136 1.00 93.94 99 ARG A C 1
ATOM 770 O O . ARG A 1 99 ? 7.793 -3.793 -0.006 1.00 93.94 99 ARG A O 1
ATOM 777 N N . SER A 1 100 ? 8.901 -5.672 -0.511 1.00 95.38 100 SER A N 1
ATOM 778 C CA . SER A 1 100 ? 7.674 -6.446 -0.762 1.00 95.38 100 SER A CA 1
ATOM 779 C C . SER A 1 100 ? 6.852 -6.650 0.506 1.00 95.38 100 SER A C 1
ATOM 781 O O . SER A 1 100 ? 5.628 -6.621 0.441 1.00 95.38 100 SER A O 1
ATOM 783 N N . VAL A 1 101 ? 7.514 -6.791 1.658 1.00 96.56 101 VAL A N 1
ATOM 784 C CA . VAL A 1 101 ? 6.847 -6.865 2.960 1.00 96.56 101 VAL A CA 1
ATOM 785 C C . VAL A 1 101 ? 6.164 -5.542 3.273 1.00 96.56 101 VAL A C 1
ATOM 787 O O .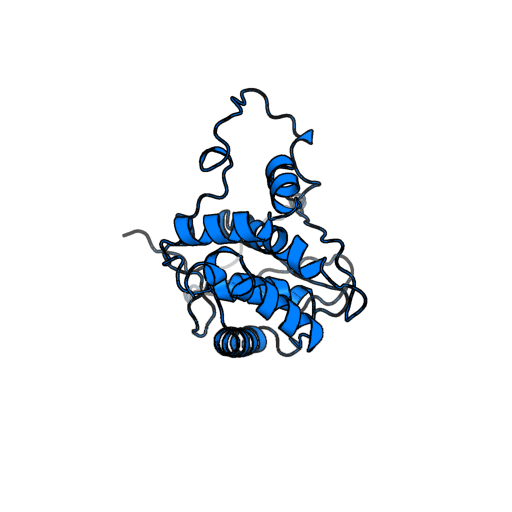 VAL A 1 101 ? 5.024 -5.564 3.709 1.00 96.56 101 VAL A O 1
ATOM 790 N N . ALA A 1 102 ? 6.787 -4.403 2.966 1.00 97.12 102 ALA A N 1
ATOM 791 C CA . ALA A 1 102 ? 6.174 -3.094 3.180 1.00 97.12 102 ALA A CA 1
ATOM 792 C C . ALA A 1 102 ? 4.850 -2.921 2.424 1.00 97.12 102 ALA A C 1
ATOM 794 O O . ALA A 1 102 ? 3.862 -2.485 3.008 1.00 97.12 102 ALA A O 1
ATOM 795 N N . ILE A 1 103 ? 4.809 -3.314 1.146 1.00 97.69 103 ILE A N 1
ATOM 796 C CA . ILE A 1 103 ? 3.586 -3.249 0.331 1.00 97.69 103 ILE A CA 1
ATOM 797 C C . ILE A 1 103 ? 2.501 -4.159 0.921 1.00 97.69 103 ILE A C 1
ATOM 799 O O . ILE A 1 103 ? 1.357 -3.736 1.066 1.00 97.69 103 ILE A O 1
ATOM 803 N N . VAL A 1 104 ? 2.862 -5.390 1.304 1.00 98.00 104 VAL A N 1
ATOM 804 C CA . VAL A 1 104 ? 1.922 -6.336 1.927 1.00 98.00 104 VAL A CA 1
ATOM 805 C C . VAL A 1 104 ? 1.420 -5.809 3.270 1.00 98.00 104 VAL A C 1
ATOM 807 O O . VAL A 1 104 ? 0.224 -5.864 3.525 1.00 98.00 104 VAL A O 1
ATOM 810 N N . MET A 1 105 ? 2.295 -5.258 4.111 1.00 98.25 105 MET A N 1
ATOM 811 C CA . MET A 1 105 ? 1.904 -4.655 5.384 1.00 98.25 105 MET A CA 1
ATOM 812 C C . MET A 1 105 ? 0.941 -3.489 5.175 1.00 98.25 105 MET A C 1
ATOM 814 O O . MET A 1 105 ? -0.074 -3.421 5.857 1.00 98.25 105 MET A O 1
ATOM 818 N N . ALA A 1 106 ? 1.217 -2.597 4.221 1.00 98.38 106 ALA A N 1
ATOM 819 C CA . ALA A 1 106 ? 0.326 -1.480 3.938 1.00 98.38 106 ALA A CA 1
ATOM 820 C C . ALA A 1 106 ? -1.047 -1.956 3.436 1.00 98.38 106 ALA A C 1
ATOM 822 O O . ALA A 1 106 ? -2.072 -1.444 3.873 1.00 98.38 106 ALA A O 1
ATOM 823 N N . PHE A 1 107 ? -1.075 -2.982 2.582 1.00 98.31 107 PHE A N 1
ATOM 824 C CA . PHE A 1 107 ? -2.318 -3.614 2.143 1.00 98.31 107 PHE A CA 1
ATOM 825 C C . PHE A 1 107 ? -3.098 -4.229 3.318 1.00 98.31 107 PHE A C 1
ATOM 827 O O . PHE A 1 107 ? -4.290 -3.970 3.467 1.00 98.31 107 PHE A O 1
ATOM 834 N N . VAL A 1 108 ? -2.428 -5.010 4.174 1.00 98.06 108 VAL A N 1
ATOM 835 C CA . VAL A 1 108 ? -3.040 -5.663 5.345 1.00 98.06 108 VAL A CA 1
ATOM 836 C C . VAL A 1 108 ? -3.583 -4.627 6.325 1.00 98.06 108 VAL A C 1
ATOM 838 O O . VAL A 1 108 ? -4.700 -4.784 6.801 1.00 98.06 108 VAL A O 1
ATOM 841 N N . ALA A 1 109 ? -2.838 -3.552 6.580 1.00 97.88 109 ALA A N 1
ATOM 842 C CA . ALA A 1 109 ? -3.267 -2.476 7.467 1.00 97.88 109 ALA A CA 1
ATOM 843 C C . ALA A 1 109 ? -4.573 -1.801 7.011 1.00 97.88 109 ALA A C 1
ATOM 845 O O . ALA A 1 109 ? -5.367 -1.382 7.845 1.00 97.88 109 ALA A O 1
ATOM 846 N N . ILE A 1 110 ? -4.810 -1.713 5.698 1.00 97.31 110 ILE A N 1
ATOM 847 C CA . ILE A 1 110 ? -6.006 -1.069 5.139 1.00 97.31 110 ILE A CA 1
ATOM 848 C C . ILE A 1 110 ? -7.181 -2.058 5.044 1.00 97.31 110 ILE A C 1
ATOM 850 O O . ILE A 1 110 ? -8.316 -1.715 5.377 1.00 97.31 110 ILE A O 1
ATOM 854 N N . PHE A 1 111 ? -6.931 -3.288 4.583 1.00 97.50 111 PHE A N 1
ATOM 855 C CA . PHE A 1 111 ? -7.993 -4.196 4.128 1.00 97.50 111 PHE A CA 1
ATOM 856 C C . PHE A 1 111 ? -8.214 -5.444 4.981 1.00 97.50 111 PHE A C 1
ATOM 858 O O . PHE A 1 111 ? -9.135 -6.210 4.680 1.00 97.50 111 PHE A O 1
ATOM 865 N N . CYS A 1 112 ? -7.418 -5.666 6.025 1.00 96.56 112 CYS A N 1
ATOM 866 C CA . CYS A 1 112 ? -7.549 -6.834 6.889 1.00 96.56 112 CYS A CA 1
ATOM 867 C C . CYS A 1 112 ? -7.821 -6.407 8.338 1.00 96.56 112 CYS A C 1
ATOM 869 O O . CYS A 1 112 ? -7.142 -5.519 8.856 1.00 96.56 112 CYS A O 1
ATOM 871 N N . PRO A 1 113 ? -8.759 -7.061 9.043 1.00 95.06 113 PRO A N 1
ATOM 872 C CA . PRO A 1 113 ? -8.824 -6.961 10.494 1.00 95.06 113 PRO A CA 1
ATOM 873 C C . PRO A 1 113 ? -7.510 -7.457 11.130 1.00 95.06 113 PRO A C 1
ATOM 875 O O . PRO A 1 113 ? -6.865 -8.348 10.567 1.00 95.06 113 PRO A O 1
ATOM 878 N N . PRO A 1 114 ? -7.118 -6.945 12.312 1.00 93.69 114 PRO A N 1
ATOM 879 C CA . PRO A 1 114 ? -5.897 -7.353 13.008 1.00 93.69 114 PRO A CA 1
ATOM 880 C C . PRO A 1 114 ? -6.075 -8.715 13.705 1.00 93.69 114 PRO A C 1
ATOM 882 O O . PRO A 1 114 ? -5.965 -8.833 14.923 1.00 93.69 114 PRO A O 1
ATOM 885 N N . SER A 1 115 ? -6.390 -9.757 12.936 1.00 94.62 115 SER A N 1
ATOM 886 C CA . SER A 1 115 ? -6.615 -11.117 13.423 1.00 94.62 115 SER A CA 1
ATOM 887 C C . SER A 1 115 ? -5.930 -12.160 12.540 1.00 94.62 115 SER A C 1
ATOM 889 O O . SER A 1 115 ? -5.643 -11.927 11.364 1.00 94.62 115 SER A O 1
ATOM 891 N N . TYR A 1 116 ? -5.645 -13.323 13.131 1.00 91.94 116 TYR A N 1
ATOM 892 C CA . TYR A 1 116 ? -5.099 -14.482 12.430 1.00 91.94 116 TYR A CA 1
ATOM 893 C C . TYR A 1 116 ? -6.161 -15.595 12.336 1.00 91.94 116 TYR A C 1
ATOM 895 O O . TYR A 1 116 ? -6.846 -15.847 13.331 1.00 91.94 116 TYR A O 1
ATOM 903 N N . PRO A 1 117 ? -6.305 -16.293 11.192 1.00 94.75 117 PRO A N 1
ATOM 904 C CA . PRO A 1 117 ? -5.594 -16.081 9.928 1.00 94.75 117 PRO A CA 1
ATOM 905 C C . PRO A 1 117 ? -5.992 -14.771 9.231 1.00 94.75 117 PRO A C 1
ATOM 907 O O . PRO A 1 117 ? -7.134 -14.322 9.352 1.00 94.75 117 PRO A O 1
ATOM 910 N N . LEU A 1 118 ? -5.059 -14.194 8.462 1.00 94.75 118 LEU A N 1
ATOM 911 C CA . LEU A 1 118 ? -5.318 -12.986 7.677 1.00 94.75 118 LEU A CA 1
ATOM 912 C C . LEU A 1 118 ? -6.484 -13.214 6.707 1.00 94.75 118 LEU A C 1
ATOM 914 O O . LEU A 1 118 ? -6.494 -14.152 5.903 1.00 94.75 118 LEU A O 1
ATOM 918 N N . SER A 1 119 ? -7.468 -12.323 6.779 1.00 95.25 119 SER A N 1
ATOM 919 C CA . SER A 1 119 ? -8.646 -12.338 5.921 1.00 95.25 119 SER A CA 1
ATOM 920 C C . SER A 1 119 ? -9.028 -10.922 5.519 1.00 95.25 119 SER A C 1
ATOM 922 O O . SER A 1 119 ? -8.828 -9.974 6.275 1.00 95.25 119 SER A O 1
ATOM 924 N N . LEU A 1 120 ? -9.559 -10.787 4.306 1.00 96.00 120 LEU A N 1
ATOM 925 C CA . LEU A 1 120 ? -10.072 -9.515 3.813 1.00 96.00 120 LEU A CA 1
ATOM 926 C C . LEU A 1 120 ? -11.345 -9.143 4.577 1.00 96.00 120 LEU A C 1
ATOM 928 O O . LEU A 1 120 ? -12.142 -10.017 4.937 1.00 96.00 120 LEU A O 1
ATOM 932 N N . ARG A 1 121 ? -11.554 -7.844 4.793 1.00 94.38 121 ARG A N 1
ATOM 933 C CA . ARG A 1 121 ? -12.806 -7.327 5.351 1.00 94.38 121 ARG A CA 1
ATOM 934 C C . ARG A 1 121 ? -14.008 -7.728 4.487 1.00 94.38 121 ARG A C 1
ATOM 936 O O . ARG A 1 121 ? -13.900 -7.958 3.283 1.00 94.38 121 ARG A O 1
ATOM 943 N N . SER A 1 122 ? -15.182 -7.805 5.107 1.00 92.38 122 SER A N 1
ATOM 944 C CA . SER A 1 122 ? -16.430 -8.221 4.448 1.00 92.38 122 SER A CA 1
ATOM 945 C C . SER A 1 122 ? -16.942 -7.234 3.391 1.00 92.38 122 SER A C 1
ATOM 947 O O . SER A 1 122 ? -17.731 -7.632 2.533 1.00 92.38 122 SER A O 1
ATOM 949 N N . ASP A 1 123 ? -16.507 -5.978 3.469 1.00 91.50 123 ASP A N 1
ATOM 950 C CA . ASP A 1 123 ? -16.780 -4.870 2.548 1.00 91.50 123 ASP A CA 1
ATOM 951 C C . ASP A 1 123 ? -15.736 -4.764 1.418 1.00 91.50 123 ASP A C 1
ATOM 953 O O . ASP A 1 123 ? -15.879 -3.958 0.507 1.00 91.50 123 ASP A O 1
ATOM 957 N N . PHE A 1 124 ? -14.708 -5.617 1.392 1.00 93.50 124 PHE A N 1
ATOM 958 C CA . PHE A 1 124 ? -13.658 -5.542 0.372 1.00 93.50 124 PHE A CA 1
ATOM 959 C C . PHE A 1 124 ? -14.199 -5.670 -1.067 1.00 93.50 124 PHE A C 1
ATOM 961 O O . PHE A 1 124 ? -13.740 -4.999 -1.995 1.00 93.50 124 PHE A O 1
ATOM 968 N N . ASP A 1 125 ? -15.225 -6.500 -1.264 1.00 91.12 125 ASP A N 1
ATOM 969 C CA . ASP A 1 125 ? -15.833 -6.710 -2.579 1.00 91.12 125 ASP A CA 1
ATOM 970 C C . ASP A 1 125 ? -16.634 -5.492 -3.076 1.00 91.12 125 ASP A C 1
ATOM 972 O O . ASP A 1 125 ? -16.851 -5.369 -4.284 1.00 91.12 125 ASP A O 1
ATOM 976 N N . THR A 1 126 ? -17.017 -4.555 -2.200 1.00 90.12 126 THR A N 1
ATOM 977 C CA . THR A 1 126 ? -17.769 -3.346 -2.584 1.00 90.12 126 THR A CA 1
ATOM 978 C C . THR A 1 126 ? -16.870 -2.199 -3.045 1.00 90.12 126 THR A C 1
ATOM 980 O O . THR A 1 126 ? -17.367 -1.245 -3.631 1.00 90.12 126 THR A O 1
ATOM 983 N N . LEU A 1 127 ? -15.548 -2.301 -2.855 1.00 88.62 127 LEU A N 1
ATOM 984 C CA . LEU A 1 127 ? -14.592 -1.235 -3.185 1.00 88.62 127 LEU A CA 1
ATOM 985 C C . LEU A 1 127 ? -14.516 -0.952 -4.690 1.00 88.62 127 LEU A C 1
ATOM 987 O O . LEU A 1 127 ? -14.101 -1.818 -5.460 1.00 88.62 127 LEU A O 1
ATOM 991 N N . SER A 1 128 ? -14.855 0.247 -5.143 1.00 84.38 128 SER A N 1
ATOM 992 C CA . SER A 1 128 ? -14.685 0.599 -6.556 1.00 84.38 128 SER A CA 1
ATOM 993 C C . SER A 1 128 ? -13.269 1.108 -6.802 1.00 84.38 128 SER A C 1
ATOM 995 O O . SER A 1 128 ? -12.875 2.122 -6.235 1.00 84.38 128 SER A O 1
ATOM 997 N N . PHE A 1 129 ? -12.526 0.424 -7.678 1.00 78.31 129 PHE A N 1
ATOM 998 C CA . PHE A 1 129 ? -11.235 0.888 -8.206 1.00 78.31 129 PHE A CA 1
ATOM 999 C C . PHE A 1 129 ? -11.382 1.583 -9.572 1.00 78.31 129 PHE A C 1
ATOM 1001 O O . PHE A 1 129 ? -10.385 1.820 -10.253 1.00 78.31 129 PHE A O 1
ATOM 1008 N N . ASP A 1 130 ? -12.619 1.884 -9.986 1.00 68.50 130 ASP A N 1
ATOM 1009 C CA . ASP A 1 130 ? -12.914 2.458 -11.297 1.00 68.50 130 ASP A CA 1
ATOM 1010 C C . ASP A 1 130 ? -12.891 3.999 -11.291 1.00 68.50 130 ASP A C 1
ATOM 1012 O O . ASP A 1 130 ? -13.325 4.659 -10.336 1.00 68.50 130 ASP A O 1
ATOM 1016 N N . ARG A 1 131 ? -12.407 4.566 -12.404 1.00 57.66 131 ARG A N 1
ATOM 1017 C CA . ARG A 1 131 ? -12.151 5.999 -12.642 1.00 57.66 131 ARG A CA 1
ATOM 1018 C C . ARG A 1 131 ? -13.407 6.858 -12.480 1.00 57.66 131 ARG A C 1
ATOM 1020 O O . ARG A 1 131 ? -13.312 7.983 -11.987 1.00 57.66 131 ARG A O 1
ATOM 1027 N N . ARG A 1 132 ? -14.575 6.318 -12.855 1.00 58.88 132 ARG A N 1
ATOM 1028 C CA . ARG A 1 132 ? -15.868 7.034 -12.848 1.00 58.88 132 ARG A CA 1
ATOM 1029 C C . ARG A 1 132 ? -16.241 7.594 -11.481 1.00 58.88 132 ARG A C 1
ATOM 1031 O O . ARG A 1 132 ? -16.925 8.604 -11.401 1.00 58.88 132 ARG A O 1
ATOM 1038 N N . THR A 1 133 ? -15.758 6.970 -10.412 1.00 57.25 133 THR A N 1
ATOM 1039 C CA . THR A 1 133 ? -16.085 7.383 -9.046 1.00 57.25 133 THR A CA 1
ATOM 1040 C C . THR A 1 133 ? -15.410 8.696 -8.627 1.00 57.25 133 THR A C 1
ATOM 1042 O O . THR A 1 133 ? -15.812 9.256 -7.615 1.00 57.25 133 THR A O 1
ATOM 1045 N N . TYR A 1 134 ? -14.389 9.181 -9.352 1.00 53.53 134 TYR A N 1
ATOM 1046 C CA . TYR A 1 134 ? -13.558 10.299 -8.875 1.00 53.53 134 TYR A CA 1
ATOM 1047 C C . TYR A 1 134 ? -13.025 11.271 -9.936 1.00 53.53 134 TYR A C 1
ATOM 1049 O O . TYR A 1 134 ? -12.751 12.422 -9.608 1.00 53.53 134 TYR A O 1
ATOM 1057 N N . PHE A 1 135 ? -12.897 10.855 -11.199 1.00 55.62 135 PHE A N 1
ATOM 1058 C CA . PHE A 1 135 ? -12.469 11.739 -12.290 1.00 55.62 135 PHE A CA 1
ATOM 1059 C C . PHE A 1 135 ? -13.571 11.819 -13.357 1.00 55.62 135 PHE A C 1
ATOM 1061 O O . PHE A 1 135 ? -13.445 11.174 -14.398 1.00 55.62 135 PHE A O 1
ATOM 1068 N N . PRO A 1 136 ? -14.658 12.577 -13.108 1.00 50.22 136 PRO A N 1
ATOM 1069 C CA . PRO A 1 136 ? -15.859 12.585 -13.950 1.00 50.22 136 PRO A CA 1
ATOM 1070 C C . PRO A 1 136 ? -15.697 13.297 -15.306 1.00 50.22 136 PRO A C 1
ATOM 1072 O O . PRO A 1 136 ? -16.676 13.442 -16.020 1.00 50.22 136 PRO A O 1
ATOM 1075 N N . ILE A 1 137 ? -14.499 13.768 -15.672 1.00 54.06 137 ILE A N 1
ATOM 1076 C CA . ILE A 1 137 ? -14.312 14.746 -16.766 1.00 54.06 137 ILE A CA 1
ATOM 1077 C C . ILE A 1 137 ? -13.986 14.087 -18.124 1.00 54.06 137 ILE A C 1
ATOM 1079 O O . ILE A 1 137 ? -13.682 14.774 -19.089 1.00 54.06 137 ILE A O 1
ATOM 1083 N N . PHE A 1 138 ? -14.039 12.759 -18.247 1.00 53.47 138 PHE A N 1
ATOM 1084 C CA . PHE A 1 138 ? -13.712 12.101 -19.517 1.00 53.47 138 PHE A CA 1
ATOM 1085 C C . PHE A 1 138 ? -14.794 11.095 -19.902 1.00 53.47 138 PHE A C 1
ATOM 1087 O O . PHE A 1 138 ? -14.862 10.007 -19.328 1.00 53.47 138 PHE A O 1
ATOM 1094 N N . ASP A 1 139 ? -15.629 11.491 -20.862 1.00 52.56 139 ASP A N 1
ATOM 1095 C CA . ASP A 1 139 ? -16.489 10.594 -21.632 1.00 52.56 139 ASP A CA 1
ATOM 1096 C C . ASP A 1 139 ? -15.587 9.727 -22.530 1.00 52.56 139 ASP A C 1
ATOM 1098 O O . ASP A 1 139 ? -14.746 10.244 -23.262 1.00 52.56 139 ASP A O 1
ATOM 1102 N N . ASP A 1 140 ? -15.681 8.405 -22.384 1.00 56.78 140 ASP A N 1
ATOM 1103 C CA . ASP A 1 140 ? -14.698 7.423 -22.866 1.00 56.78 140 ASP A CA 1
ATOM 1104 C C . ASP A 1 140 ? -15.471 6.327 -23.629 1.00 56.78 140 ASP A C 1
ATOM 1106 O O . ASP A 1 140 ? -15.936 5.366 -23.009 1.00 56.78 140 ASP A O 1
ATOM 1110 N N . ASP A 1 141 ? -15.668 6.499 -24.943 1.00 57.16 141 ASP A N 1
ATOM 1111 C CA . ASP A 1 141 ? -16.298 5.490 -25.821 1.00 57.16 141 ASP A CA 1
ATOM 1112 C C . ASP A 1 141 ? -15.286 4.668 -26.648 1.00 57.16 141 ASP A C 1
ATOM 1114 O O . ASP A 1 141 ? -15.677 3.674 -27.245 1.00 57.16 141 ASP A O 1
ATOM 1118 N N . ASP A 1 142 ? -13.979 4.958 -26.598 1.00 57.91 142 ASP A N 1
ATOM 1119 C CA . ASP A 1 142 ? -12.949 4.173 -27.304 1.00 57.91 142 ASP A CA 1
ATOM 1120 C C . ASP A 1 142 ? -11.649 4.088 -26.481 1.00 57.91 142 ASP A C 1
ATOM 1122 O O . ASP A 1 142 ? -10.721 4.880 -26.650 1.00 57.91 142 ASP A O 1
ATOM 1126 N N . VAL A 1 143 ? -11.562 3.134 -25.543 1.00 60.00 143 VAL A N 1
ATOM 1127 C CA . VAL A 1 143 ? -10.343 2.944 -24.732 1.00 60.00 143 VAL A CA 1
ATOM 1128 C C . VAL A 1 143 ? -9.378 2.001 -25.449 1.00 60.00 143 VAL A C 1
ATOM 1130 O O . VAL A 1 143 ? -9.512 0.780 -25.366 1.00 60.00 143 VAL A O 1
ATOM 1133 N N . ASP A 1 144 ? -8.392 2.587 -26.120 1.00 67.38 144 ASP A N 1
ATOM 1134 C CA . ASP A 1 144 ? -7.254 1.892 -26.729 1.00 67.38 144 ASP A CA 1
ATOM 1135 C C . ASP A 1 144 ? -6.425 1.131 -25.665 1.00 67.38 144 ASP A C 1
ATOM 1137 O O . ASP A 1 144 ? -6.243 1.622 -24.544 1.00 67.38 144 ASP A O 1
ATOM 1141 N N . ASP A 1 145 ? -5.891 -0.055 -25.992 1.00 63.16 145 ASP A N 1
ATOM 1142 C CA . ASP A 1 145 ? -5.105 -0.909 -25.064 1.00 63.16 145 ASP A CA 1
ATOM 1143 C C . ASP A 1 145 ? -3.844 -0.181 -24.529 1.00 63.16 145 ASP A C 1
ATOM 1145 O O . ASP A 1 145 ? -3.369 -0.442 -23.419 1.00 63.16 145 ASP A O 1
ATOM 1149 N N . ASP A 1 146 ? -3.382 0.850 -25.251 1.00 63.75 146 ASP A N 1
ATOM 1150 C CA . ASP A 1 146 ? -2.319 1.789 -24.851 1.00 63.75 146 ASP A CA 1
ATOM 1151 C C . ASP A 1 146 ? -2.642 2.613 -23.584 1.00 63.75 146 ASP A C 1
ATOM 1153 O O . ASP A 1 146 ? -1.767 3.264 -22.995 1.00 63.75 146 ASP A O 1
ATOM 1157 N N . CYS A 1 147 ? -3.885 2.557 -23.102 1.00 77.12 147 CYS A N 1
ATOM 1158 C CA . CYS A 1 147 ? -4.306 3.194 -21.861 1.00 77.12 147 CYS A CA 1
ATOM 1159 C C . CYS A 1 147 ? -3.976 2.378 -20.600 1.00 77.12 147 CYS A C 1
ATOM 1161 O O . CYS A 1 147 ? -4.191 2.880 -19.490 1.00 77.12 147 CYS A O 1
ATOM 1163 N N . LEU A 1 148 ? -3.462 1.148 -20.711 1.00 80.12 148 LEU A N 1
ATOM 1164 C CA . LEU A 1 148 ? -3.055 0.344 -19.556 1.00 80.12 148 LEU A CA 1
ATOM 1165 C C . LEU A 1 148 ? -1.597 0.613 -19.156 1.00 80.12 148 LEU A C 1
ATOM 1167 O O . LEU A 1 148 ? -0.681 0.711 -19.968 1.00 80.12 148 LEU A O 1
ATOM 1171 N N . TYR A 1 149 ? -1.350 0.719 -17.852 1.00 80.12 149 TYR A N 1
ATOM 1172 C CA . TYR A 1 149 ? -0.007 0.860 -17.312 1.00 80.12 149 TYR A CA 1
ATOM 1173 C C . TYR A 1 149 ? 0.742 -0.467 -17.449 1.00 80.12 149 TYR A C 1
ATOM 1175 O O . TYR A 1 149 ? 0.533 -1.408 -16.669 1.00 80.12 149 TYR A O 1
ATOM 1183 N N . LEU A 1 150 ? 1.639 -0.529 -18.436 1.00 82.94 150 LEU A N 1
ATOM 1184 C CA . LEU A 1 150 ? 2.402 -1.727 -18.786 1.00 82.94 150 LEU A CA 1
ATOM 1185 C C . LEU A 1 150 ? 1.455 -2.911 -19.057 1.00 82.94 150 LEU A C 1
ATOM 1187 O O . LEU A 1 150 ? 0.591 -2.848 -19.916 1.00 82.94 150 LEU A O 1
ATOM 1191 N N . LYS A 1 151 ? 1.606 -3.997 -18.295 1.00 83.06 151 LYS A N 1
ATOM 1192 C CA . LYS A 1 151 ? 0.740 -5.182 -18.309 1.00 83.06 151 LYS A CA 1
ATOM 1193 C C . LYS A 1 151 ? 0.119 -5.398 -16.938 1.00 83.06 151 LYS A C 1
ATOM 1195 O O . LYS A 1 151 ? 0.032 -6.535 -16.488 1.00 83.06 151 LYS A O 1
ATOM 1200 N N . SER A 1 152 ? -0.185 -4.315 -16.222 1.00 83.06 152 SER A N 1
ATOM 1201 C CA . SER A 1 152 ? -0.714 -4.383 -14.855 1.00 83.06 152 SER A CA 1
ATOM 1202 C C . SER A 1 152 ? -2.238 -4.485 -14.805 1.00 83.06 152 SER A C 1
ATOM 1204 O O . SER A 1 152 ? -2.786 -4.749 -13.745 1.00 83.06 152 SER A O 1
ATOM 1206 N N . GLY A 1 153 ? -2.932 -4.240 -15.920 1.00 85.31 153 GLY A N 1
ATOM 1207 C CA . GLY A 1 153 ? -4.393 -4.130 -15.934 1.00 85.31 153 GLY A CA 1
ATOM 1208 C C . GLY A 1 153 ? -4.935 -2.889 -15.211 1.00 85.31 153 GLY A C 1
ATOM 1209 O O . GLY A 1 153 ? -6.146 -2.763 -15.068 1.00 85.31 153 GLY A O 1
ATOM 1210 N N . LEU A 1 154 ? -4.066 -1.979 -14.754 1.00 87.38 154 LEU A N 1
ATOM 1211 C CA . LEU A 1 154 ? -4.445 -0.678 -14.204 1.00 87.38 154 LEU A CA 1
ATOM 1212 C C . LEU A 1 154 ? -4.370 0.382 -15.300 1.00 87.38 154 LEU A C 1
ATOM 1214 O O . LEU A 1 154 ? -3.459 0.347 -16.122 1.00 87.38 154 LEU A O 1
ATOM 1218 N N . ARG A 1 155 ? -5.287 1.352 -15.297 1.00 87.12 155 ARG A N 1
ATOM 1219 C CA . ARG A 1 155 ? -5.257 2.463 -16.260 1.00 87.12 155 ARG A CA 1
ATOM 1220 C C . ARG A 1 155 ? -4.067 3.387 -15.988 1.00 87.12 155 ARG A C 1
ATOM 1222 O O . ARG A 1 155 ? -3.831 3.769 -14.844 1.00 87.12 155 ARG A O 1
ATOM 1229 N N . ARG A 1 156 ? -3.369 3.814 -17.037 1.00 87.31 156 ARG A N 1
ATOM 1230 C CA . ARG A 1 15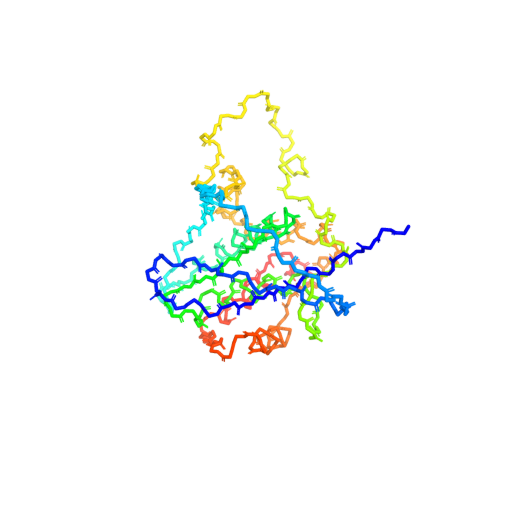6 ? -2.224 4.729 -16.973 1.00 87.31 156 ARG A CA 1
ATOM 1231 C C . ARG A 1 156 ? -2.583 6.061 -16.324 1.00 87.31 156 ARG A C 1
ATOM 1233 O O . ARG A 1 156 ? -1.864 6.493 -15.438 1.00 87.31 156 ARG A O 1
ATOM 1240 N N . VAL A 1 157 ? -3.749 6.624 -16.646 1.00 86.25 157 VAL A N 1
ATOM 1241 C CA . VAL A 1 157 ? -4.247 7.873 -16.036 1.00 86.25 157 VAL A CA 1
ATOM 1242 C C . VAL A 1 157 ? -4.360 7.773 -14.511 1.00 86.25 157 VAL A C 1
ATOM 1244 O O . VAL A 1 157 ? -3.995 8.707 -13.801 1.00 86.25 157 VAL A O 1
ATOM 1247 N N . LEU A 1 158 ? -4.836 6.633 -13.994 1.00 88.81 158 LEU A N 1
ATOM 1248 C CA . LEU A 1 158 ? -4.906 6.397 -12.550 1.00 88.81 158 LEU A CA 1
ATOM 1249 C C . LEU A 1 158 ? -3.501 6.387 -11.942 1.00 88.81 158 LEU A C 1
ATOM 1251 O O . LEU A 1 158 ? -3.266 7.023 -10.921 1.00 88.81 158 LEU A O 1
ATOM 1255 N N . ILE A 1 159 ? -2.566 5.678 -12.576 1.00 91.12 159 ILE A N 1
ATOM 1256 C CA . ILE A 1 159 ? -1.180 5.600 -12.109 1.00 91.12 159 ILE A CA 1
ATOM 1257 C C . ILE A 1 159 ? -0.511 6.971 -12.133 1.00 91.12 159 ILE A C 1
ATOM 1259 O O . ILE A 1 159 ? 0.082 7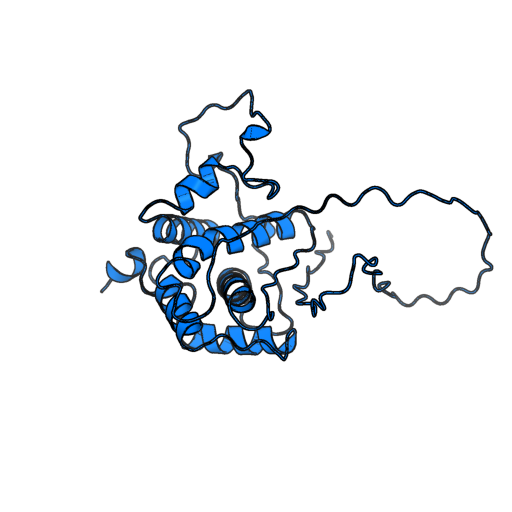.365 -11.133 1.00 91.12 159 ILE A O 1
ATOM 1263 N N . ASP A 1 160 ? -0.648 7.712 -13.228 1.00 91.62 160 ASP A N 1
ATOM 1264 C CA . ASP A 1 160 ? -0.065 9.042 -13.378 1.00 91.62 160 ASP A CA 1
ATOM 1265 C C . ASP A 1 160 ? -0.612 9.993 -12.306 1.00 91.62 160 ASP A C 1
ATOM 1267 O O . ASP A 1 160 ? 0.166 10.696 -11.667 1.00 91.62 160 ASP A O 1
ATOM 1271 N N . SER A 1 161 ? -1.918 9.942 -12.016 1.00 91.62 161 SER A N 1
ATOM 1272 C CA . SER A 1 161 ? -2.524 10.717 -10.926 1.00 91.62 161 SER A CA 1
ATOM 1273 C C . SER A 1 161 ? -1.969 10.341 -9.545 1.00 91.62 161 SER A C 1
ATOM 1275 O O . SER A 1 161 ? -1.696 11.222 -8.734 1.00 91.62 161 SER A O 1
ATOM 1277 N N . LEU A 1 162 ? -1.742 9.054 -9.271 1.00 93.12 162 LEU A N 1
ATOM 1278 C CA . LEU A 1 162 ? -1.172 8.600 -7.995 1.00 93.12 162 LEU A CA 1
ATOM 1279 C C . LEU A 1 162 ? 0.316 8.935 -7.847 1.00 93.12 162 LEU A C 1
ATOM 1281 O O . LEU A 1 162 ? 0.810 9.038 -6.724 1.00 93.12 162 LEU A O 1
ATOM 1285 N N . LEU A 1 163 ? 1.032 9.082 -8.964 1.00 94.31 163 LEU A N 1
ATOM 1286 C CA . LEU A 1 163 ? 2.445 9.456 -8.981 1.00 94.31 163 LEU A CA 1
ATOM 1287 C C . LEU A 1 163 ? 2.677 10.964 -8.920 1.00 94.31 163 LEU A C 1
ATOM 1289 O O . LEU A 1 163 ? 3.823 11.355 -8.691 1.00 94.31 163 LEU A O 1
ATOM 1293 N N . GLN A 1 164 ? 1.657 11.796 -9.131 1.00 94.44 164 GLN A N 1
ATOM 1294 C CA . GLN A 1 164 ? 1.761 13.248 -8.981 1.00 94.44 164 GLN A CA 1
ATOM 1295 C C . GLN A 1 164 ? 2.022 13.656 -7.523 1.00 94.44 164 GLN A C 1
ATOM 1297 O O . GLN A 1 164 ? 1.820 12.881 -6.581 1.00 94.44 164 GLN A O 1
ATOM 1302 N N . ASP A 1 165 ? 2.472 14.896 -7.332 1.00 91.94 165 ASP A N 1
ATOM 1303 C CA . ASP A 1 165 ? 2.618 15.478 -6.000 1.00 91.94 165 ASP A CA 1
ATOM 1304 C C . ASP A 1 165 ? 1.257 15.503 -5.289 1.00 91.94 165 ASP A C 1
ATOM 1306 O O . ASP A 1 165 ? 0.253 15.942 -5.843 1.00 91.94 165 ASP A O 1
ATOM 1310 N N . GLY A 1 166 ? 1.210 14.977 -4.062 1.00 92.62 166 GLY A N 1
ATOM 1311 C CA . GLY A 1 166 ? -0.042 14.793 -3.318 1.00 92.62 166 GLY A CA 1
ATOM 1312 C C . GLY A 1 166 ? -0.837 13.531 -3.683 1.00 92.62 166 GLY A C 1
ATOM 1313 O O . GLY A 1 166 ? -1.827 13.241 -3.017 1.00 92.62 166 GLY A O 1
ATOM 1314 N N . GLY A 1 167 ? -0.389 12.712 -4.645 1.00 93.44 167 GLY A N 1
ATOM 1315 C CA . GLY A 1 167 ? -1.084 11.475 -5.036 1.00 93.44 167 GLY A CA 1
ATOM 1316 C C . GLY A 1 167 ? -1.277 10.476 -3.884 1.00 93.44 167 GLY A C 1
ATOM 1317 O O . GLY A 1 167 ? -2.284 9.769 -3.820 1.00 93.44 167 GLY A O 1
ATOM 1318 N N . LYS A 1 168 ? -0.369 10.483 -2.897 1.00 94.56 168 LYS A N 1
ATOM 1319 C CA . LYS A 1 168 ? -0.532 9.770 -1.618 1.00 94.56 168 LYS A CA 1
ATOM 1320 C C . LYS A 1 168 ? -1.768 10.250 -0.849 1.00 94.56 168 LYS A C 1
ATOM 1322 O O . LYS A 1 168 ? -2.545 9.430 -0.369 1.00 94.56 168 LYS A O 1
ATOM 1327 N N . ASP A 1 169 ? -1.932 11.558 -0.689 1.00 94.44 169 ASP A N 1
ATOM 1328 C CA . ASP A 1 169 ? -3.039 12.157 0.058 1.00 94.44 169 ASP A CA 1
ATOM 1329 C C . ASP A 1 169 ? -4.370 11.949 -0.680 1.00 94.44 169 ASP A C 1
ATOM 1331 O O . ASP A 1 169 ? -5.373 11.600 -0.053 1.00 94.44 169 ASP A O 1
ATOM 1335 N N . THR A 1 170 ? -4.359 12.041 -2.015 1.00 93.56 170 THR A N 1
ATOM 1336 C CA . THR A 1 170 ? -5.484 11.648 -2.877 1.00 93.56 170 THR A CA 1
ATOM 1337 C C . THR A 1 170 ? -5.879 10.191 -2.638 1.00 93.56 170 THR A C 1
ATOM 1339 O O . THR A 1 170 ? -7.051 9.902 -2.398 1.00 93.56 170 THR A O 1
ATOM 1342 N N . PHE A 1 171 ? -4.906 9.274 -2.632 1.00 94.94 171 PHE A N 1
ATOM 1343 C CA . PHE A 1 171 ? -5.146 7.860 -2.350 1.00 94.94 171 PHE A CA 1
ATOM 1344 C C . PHE A 1 171 ? -5.753 7.637 -0.960 1.00 94.94 171 PHE A C 1
ATOM 1346 O O . PHE A 1 171 ? -6.741 6.914 -0.835 1.00 94.94 171 PHE A O 1
ATOM 1353 N N . MET A 1 172 ? -5.200 8.265 0.080 1.00 95.44 172 MET A N 1
ATOM 1354 C CA . MET A 1 172 ? -5.718 8.124 1.445 1.00 95.44 172 MET A CA 1
ATOM 1355 C C . MET A 1 172 ? -7.143 8.664 1.568 1.00 95.44 172 MET A C 1
ATOM 1357 O O . MET A 1 172 ? -7.999 7.990 2.140 1.00 95.44 172 MET A O 1
ATOM 1361 N N . THR A 1 173 ? -7.415 9.832 0.981 1.00 93.12 173 THR A N 1
ATOM 1362 C CA . THR A 1 173 ? -8.756 10.439 0.952 1.00 93.12 173 THR A CA 1
ATOM 1363 C C . THR A 1 173 ? -9.759 9.485 0.325 1.00 93.12 173 THR A C 1
ATOM 1365 O O . THR A 1 173 ? -10.820 9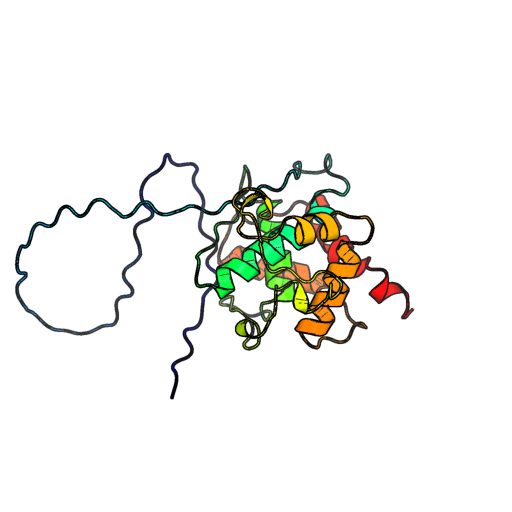.214 0.889 1.00 93.12 173 THR A O 1
ATOM 1368 N N . TRP A 1 174 ? -9.383 8.917 -0.816 1.00 92.25 174 TRP A N 1
ATOM 1369 C CA . TRP A 1 174 ? -10.204 7.958 -1.526 1.00 92.25 174 TRP A CA 1
ATOM 1370 C C . TRP A 1 174 ? -10.460 6.685 -0.711 1.00 92.25 174 TRP A C 1
ATOM 1372 O O . TRP A 1 174 ? -11.605 6.243 -0.615 1.00 92.25 174 TRP A O 1
ATOM 1382 N N . MET A 1 175 ? -9.436 6.122 -0.065 1.00 94.38 175 MET A N 1
ATOM 1383 C CA . MET A 1 175 ? -9.599 4.934 0.779 1.00 94.38 175 MET A CA 1
ATOM 1384 C C . MET A 1 175 ? -10.503 5.192 1.985 1.00 94.38 175 MET A C 1
ATOM 1386 O O . MET A 1 175 ? -11.333 4.342 2.304 1.00 94.38 175 MET A O 1
ATOM 1390 N N . HIS A 1 176 ? -10.399 6.359 2.630 1.00 93.75 176 HIS A N 1
ATOM 1391 C CA . HIS A 1 176 ? -11.270 6.724 3.752 1.00 93.75 176 HIS A CA 1
ATOM 1392 C C . HIS A 1 176 ? -12.742 6.748 3.347 1.00 93.75 176 HIS A C 1
ATOM 1394 O O . HIS A 1 176 ? -13.590 6.209 4.058 1.00 93.75 176 HIS A O 1
ATOM 1400 N N . GLN A 1 177 ? -13.033 7.309 2.175 1.00 92.00 177 GLN A N 1
ATOM 1401 C CA . GLN A 1 177 ? -14.393 7.363 1.651 1.00 92.00 177 GLN A CA 1
ATOM 1402 C C . GLN A 1 177 ? -14.918 5.987 1.243 1.00 92.00 177 GLN A C 1
ATOM 1404 O O . GLN A 1 177 ? -16.042 5.639 1.589 1.00 92.00 177 GLN A O 1
ATOM 1409 N N . GLN A 1 178 ? -14.106 5.185 0.550 1.00 91.00 178 GLN A N 1
ATOM 1410 C CA . GLN A 1 178 ? -14.504 3.842 0.113 1.00 91.00 178 GLN A CA 1
ATOM 1411 C C . GLN A 1 178 ? -14.762 2.895 1.294 1.00 91.00 178 GLN A C 1
ATOM 1413 O O . GLN A 1 178 ? -15.670 2.070 1.231 1.00 91.00 178 GLN A O 1
ATOM 1418 N N . LEU A 1 179 ? -13.970 3.006 2.366 1.00 92.25 179 LEU A N 1
ATOM 1419 C CA . LEU A 1 179 ? -14.069 2.146 3.551 1.00 92.25 179 LEU A CA 1
ATOM 1420 C C . LEU A 1 179 ? -14.960 2.726 4.658 1.00 92.25 179 LEU A C 1
ATOM 1422 O O . LEU A 1 179 ? -15.089 2.098 5.709 1.00 92.25 179 LEU A O 1
ATOM 1426 N N . ASN A 1 180 ? -15.548 3.908 4.440 1.00 91.94 180 ASN A N 1
ATOM 1427 C CA . ASN A 1 180 ? -16.333 4.648 5.429 1.00 91.94 180 ASN A CA 1
ATOM 1428 C C . ASN A 1 180 ? -15.608 4.773 6.789 1.00 91.94 180 ASN A C 1
ATOM 1430 O O . ASN A 1 180 ? -16.197 4.579 7.853 1.00 91.94 180 ASN A O 1
ATOM 1434 N N . VAL A 1 181 ? -14.298 5.039 6.749 1.00 91.06 181 VAL A N 1
ATOM 1435 C CA . VAL A 1 181 ? -13.463 5.236 7.943 1.00 91.06 181 VAL A CA 1
ATOM 1436 C C . VAL A 1 181 ? -13.339 6.738 8.193 1.00 91.06 181 VAL A C 1
ATOM 1438 O O . VAL A 1 181 ? -12.992 7.460 7.253 1.00 91.06 181 VAL A O 1
ATOM 1441 N N . PRO A 1 182 ? -13.557 7.231 9.427 1.00 90.44 182 PRO A N 1
ATOM 1442 C CA . PRO A 1 182 ? -13.391 8.645 9.746 1.00 90.44 182 PRO A CA 1
ATOM 1443 C C . PRO A 1 182 ? -12.023 9.163 9.301 1.00 90.44 182 PRO A C 1
ATOM 1445 O O . PRO A 1 182 ? -10.997 8.557 9.599 1.00 90.44 182 PRO A O 1
ATOM 1448 N N . SER A 1 183 ? -11.988 10.311 8.623 1.00 88.12 183 SER A N 1
ATOM 1449 C CA . SER A 1 183 ? -10.737 10.953 8.189 1.00 88.12 183 SER A CA 1
ATOM 1450 C C . SER A 1 183 ? -9.893 11.489 9.352 1.00 88.12 183 SER A C 1
ATOM 1452 O O . SER A 1 183 ? -8.843 12.085 9.127 1.00 88.12 183 SER A O 1
ATOM 1454 N N . THR A 1 184 ? -10.361 11.309 10.590 1.00 87.06 184 THR A N 1
ATOM 1455 C CA . THR A 1 184 ? -9.703 11.757 11.815 1.00 87.06 184 THR A CA 1
ATOM 1456 C C . THR A 1 184 ? -8.656 10.792 12.343 1.00 87.06 184 THR A C 1
ATOM 1458 O O . THR A 1 184 ? -7.795 11.203 13.117 1.00 87.06 184 THR A O 1
ATOM 1461 N N . GLU A 1 185 ? -8.699 9.530 11.924 1.00 90.50 185 GLU A N 1
ATOM 1462 C CA . GLU A 1 185 ? -7.785 8.495 12.393 1.00 90.50 185 GLU A CA 1
ATOM 1463 C C . GLU A 1 185 ? -7.005 7.900 11.215 1.00 90.50 185 GLU A C 1
ATOM 1465 O O . GLU A 1 185 ? -7.607 7.566 10.195 1.00 90.50 185 GLU A O 1
ATOM 1470 N N . PRO A 1 186 ? -5.672 7.757 11.307 1.00 95.25 186 PRO A N 1
ATOM 1471 C CA . PRO A 1 186 ? -4.915 7.083 10.265 1.00 95.25 186 PRO A CA 1
ATOM 1472 C C . PRO A 1 186 ? -5.253 5.591 10.215 1.00 95.25 186 PRO A C 1
ATOM 1474 O O . PRO A 1 186 ? -5.440 4.957 11.249 1.00 95.25 186 PRO A O 1
ATOM 1477 N N . PHE A 1 187 ? -5.220 4.993 9.019 1.00 96.31 187 PHE A N 1
ATOM 1478 C CA . PHE A 1 187 ? -5.413 3.541 8.853 1.00 96.31 187 PHE A CA 1
ATOM 1479 C C . PHE A 1 187 ? -4.441 2.689 9.678 1.00 96.31 187 PHE A C 1
ATOM 1481 O O . PHE A 1 187 ? -4.740 1.546 10.011 1.00 96.31 187 PHE A O 1
ATOM 1488 N N . ALA A 1 188 ? -3.261 3.229 9.984 1.00 96.81 188 ALA A N 1
ATOM 1489 C CA . ALA A 1 188 ? -2.312 2.590 10.873 1.00 96.81 188 ALA A CA 1
ATOM 1490 C C . ALA A 1 188 ? -1.494 3.620 11.647 1.00 96.81 188 ALA A C 1
ATOM 1492 O O . ALA A 1 188 ? -1.065 4.643 11.109 1.00 96.81 188 ALA A O 1
ATOM 1493 N N . ASN A 1 189 ? -1.221 3.290 12.904 1.00 96.06 189 ASN A N 1
ATOM 1494 C CA . ASN A 1 189 ? -0.198 3.933 13.715 1.00 96.06 189 ASN A CA 1
ATOM 1495 C C . ASN A 1 189 ? 0.996 2.979 13.918 1.00 96.06 189 ASN A C 1
ATOM 1497 O O . ASN A 1 189 ? 1.031 1.872 13.370 1.00 96.06 189 ASN A O 1
ATOM 1501 N N . GLU A 1 190 ? 1.988 3.410 14.698 1.00 96.38 190 GLU A N 1
ATOM 1502 C CA . GLU A 1 190 ? 3.192 2.616 14.955 1.00 96.38 190 GLU A CA 1
ATOM 1503 C C . GLU A 1 190 ? 2.872 1.230 15.546 1.00 96.38 190 GLU A C 1
ATOM 1505 O O . GLU A 1 190 ? 3.447 0.228 15.111 1.00 96.38 190 GLU A O 1
ATOM 1510 N N . ASP A 1 191 ? 1.929 1.151 16.484 1.00 97.19 191 ASP A N 1
ATOM 1511 C CA . ASP A 1 191 ? 1.549 -0.105 17.130 1.00 97.19 191 ASP A CA 1
ATOM 1512 C C . ASP A 1 191 ? 0.743 -1.005 16.191 1.00 97.19 191 ASP A C 1
ATOM 1514 O O . ASP A 1 191 ? 1.025 -2.204 16.098 1.00 97.19 191 ASP A O 1
ATOM 1518 N N . THR A 1 192 ? -0.170 -0.437 15.397 1.00 97.06 192 THR A N 1
ATOM 1519 C CA . THR A 1 192 ? -0.878 -1.170 14.339 1.00 97.06 192 THR A CA 1
ATOM 1520 C C . THR A 1 192 ? 0.111 -1.794 13.357 1.00 97.06 192 THR A C 1
ATOM 1522 O O . THR A 1 192 ? -0.020 -2.968 13.017 1.00 97.06 192 THR A O 1
ATOM 1525 N N . LEU A 1 193 ? 1.146 -1.062 12.931 1.00 98.12 193 LEU A N 1
ATOM 1526 C CA . LEU A 1 193 ? 2.153 -1.598 12.013 1.00 98.12 193 LEU A CA 1
ATOM 1527 C C . LEU A 1 193 ? 2.984 -2.727 12.636 1.00 98.12 193 LEU A C 1
ATOM 1529 O O . LEU A 1 193 ? 3.356 -3.663 11.925 1.00 98.12 193 LEU A O 1
ATOM 1533 N N . ARG A 1 194 ? 3.259 -2.687 13.946 1.00 97.62 194 ARG A N 1
ATOM 1534 C CA . ARG A 1 194 ? 3.924 -3.794 14.658 1.00 97.62 194 ARG A CA 1
ATOM 1535 C C . ARG A 1 194 ? 3.044 -5.043 14.697 1.00 97.62 194 ARG A C 1
ATOM 1537 O O . ARG A 1 194 ? 3.541 -6.133 14.412 1.00 97.62 194 ARG A O 1
ATOM 1544 N N . ILE A 1 195 ? 1.750 -4.883 14.983 1.00 97.94 195 ILE A N 1
ATOM 1545 C CA . ILE A 1 195 ? 0.769 -5.980 14.952 1.00 97.94 195 ILE A CA 1
ATOM 1546 C C . ILE A 1 195 ? 0.688 -6.569 13.541 1.00 97.94 195 ILE A C 1
ATOM 1548 O O . ILE A 1 195 ? 0.810 -7.779 13.364 1.00 97.94 195 ILE A O 1
ATOM 1552 N N . VAL A 1 196 ? 0.562 -5.720 12.522 1.00 98.12 196 VAL A N 1
ATOM 1553 C CA . VAL A 1 196 ? 0.510 -6.142 11.118 1.00 98.12 196 VAL A CA 1
ATOM 1554 C C . VAL A 1 196 ? 1.781 -6.887 10.709 1.00 98.12 196 VAL A C 1
ATOM 1556 O O . VAL A 1 196 ? 1.688 -7.938 10.078 1.00 98.12 196 VAL A O 1
ATOM 1559 N N . LEU A 1 197 ? 2.968 -6.407 11.097 1.00 97.94 197 LEU A N 1
ATOM 1560 C CA . LEU A 1 197 ? 4.220 -7.125 10.842 1.00 97.94 197 LEU A CA 1
ATOM 1561 C C . LEU A 1 197 ? 4.212 -8.508 11.500 1.00 97.94 197 LEU A C 1
ATOM 1563 O O . LEU A 1 197 ? 4.630 -9.484 10.878 1.00 97.94 197 LEU A O 1
ATOM 1567 N N . HIS A 1 198 ? 3.734 -8.599 12.742 1.00 97.75 198 HIS A N 1
ATOM 1568 C CA . HIS A 1 198 ? 3.619 -9.874 13.440 1.00 97.75 198 HIS A CA 1
ATOM 1569 C C . HIS A 1 198 ? 2.682 -10.840 12.701 1.00 97.75 198 HIS A C 1
ATOM 1571 O O . HIS A 1 198 ? 3.055 -11.991 12.492 1.00 97.75 198 HIS A O 1
ATOM 1577 N N . LEU A 1 199 ? 1.521 -10.371 12.233 1.00 97.19 199 LEU A N 1
ATOM 1578 C CA . LEU A 1 199 ? 0.585 -11.181 11.446 1.00 97.19 199 LEU A CA 1
ATOM 1579 C C . LEU A 1 199 ? 1.197 -11.636 10.115 1.00 97.19 199 LEU A C 1
ATOM 1581 O O . LEU A 1 199 ? 1.112 -12.811 9.773 1.00 97.19 199 LEU A O 1
ATOM 1585 N N . VAL A 1 200 ? 1.880 -10.743 9.392 1.00 96.50 200 VAL A N 1
ATOM 1586 C CA . VAL A 1 200 ? 2.568 -11.089 8.135 1.00 96.50 200 VAL A CA 1
ATOM 1587 C C . VAL A 1 200 ? 3.670 -12.127 8.369 1.00 96.50 200 VAL A C 1
ATOM 1589 O O . VAL A 1 200 ? 3.864 -13.009 7.533 1.00 96.50 200 VAL A O 1
ATOM 1592 N N . ARG A 1 201 ? 4.371 -12.074 9.510 1.00 96.88 201 ARG A N 1
ATOM 1593 C CA . ARG A 1 201 ? 5.398 -13.062 9.877 1.00 96.88 201 ARG A CA 1
ATOM 1594 C C . ARG A 1 201 ? 4.847 -14.468 10.098 1.00 96.88 201 ARG A C 1
ATOM 1596 O O . ARG A 1 201 ? 5.592 -15.414 9.862 1.00 96.88 201 ARG A O 1
ATOM 1603 N N . GLN A 1 202 ? 3.577 -14.609 10.483 1.00 95.62 202 GLN A N 1
ATOM 1604 C CA . GLN A 1 202 ? 2.946 -15.925 10.643 1.00 95.62 202 GLN A CA 1
ATOM 1605 C C . GLN A 1 202 ? 2.870 -16.688 9.314 1.00 95.62 202 GLN A C 1
ATOM 1607 O O . GLN A 1 202 ? 3.066 -17.898 9.289 1.00 95.62 202 GLN A O 1
ATOM 1612 N N . ASP A 1 203 ? 2.648 -15.983 8.200 1.00 91.25 203 ASP A N 1
ATOM 1613 C CA . ASP A 1 203 ? 2.631 -16.593 6.864 1.00 91.25 203 ASP A CA 1
ATOM 1614 C C . ASP A 1 203 ? 3.990 -16.465 6.139 1.00 91.25 203 ASP A C 1
ATOM 1616 O O . ASP A 1 203 ? 4.266 -17.192 5.184 1.00 91.25 203 ASP A O 1
ATOM 1620 N N . ARG A 1 204 ? 4.869 -15.556 6.590 1.00 91.62 204 ARG A N 1
ATOM 1621 C CA . ARG A 1 204 ? 6.192 -15.286 6.004 1.00 91.62 204 ARG A CA 1
ATOM 1622 C C . ARG A 1 204 ? 7.245 -15.038 7.084 1.00 91.62 204 ARG A C 1
ATOM 1624 O O . ARG A 1 204 ? 7.611 -13.897 7.355 1.00 91.62 204 ARG A O 1
ATOM 1631 N N . GLU A 1 205 ? 7.812 -16.111 7.622 1.00 92.25 205 GLU A N 1
ATOM 1632 C CA . GLU A 1 205 ? 8.799 -16.079 8.720 1.00 92.25 205 GLU A CA 1
ATOM 1633 C C . GLU A 1 205 ? 9.986 -15.116 8.493 1.00 92.25 205 GLU A C 1
ATOM 1635 O O . GLU A 1 205 ? 10.432 -14.442 9.417 1.00 92.25 205 GLU A O 1
ATOM 1640 N N . ASN A 1 206 ? 10.453 -14.976 7.246 1.00 93.25 206 ASN A N 1
ATOM 1641 C CA . ASN A 1 206 ? 11.595 -14.125 6.891 1.00 93.25 206 ASN A CA 1
ATOM 1642 C C . ASN A 1 206 ? 11.218 -12.644 6.679 1.00 93.25 206 ASN A C 1
ATOM 1644 O O . ASN A 1 206 ? 12.044 -11.865 6.198 1.00 93.25 206 ASN A O 1
ATOM 1648 N N . ALA A 1 207 ? 9.972 -12.248 6.960 1.00 96.00 207 ALA A N 1
ATOM 1649 C CA . ALA A 1 207 ? 9.532 -10.864 6.839 1.00 96.00 207 ALA A CA 1
ATOM 1650 C C . ALA A 1 207 ? 10.267 -9.978 7.855 1.00 96.00 207 ALA A C 1
ATOM 1652 O O . ALA A 1 207 ? 10.060 -10.063 9.067 1.00 96.00 207 ALA A O 1
ATOM 1653 N N . GLU A 1 208 ? 11.138 -9.107 7.361 1.00 95.94 208 GLU A N 1
ATOM 1654 C CA . GLU A 1 208 ? 12.026 -8.303 8.192 1.00 95.94 208 GLU A CA 1
ATOM 1655 C C . GLU A 1 208 ? 12.270 -6.945 7.525 1.00 95.94 208 GLU A C 1
ATOM 1657 O O . GLU A 1 208 ? 13.337 -6.702 6.954 1.00 95.94 208 GLU A O 1
ATOM 1662 N N . PRO A 1 209 ? 11.258 -6.059 7.541 1.00 95.50 209 PRO A N 1
ATOM 1663 C CA . PRO A 1 209 ? 11.416 -4.726 6.996 1.00 95.50 209 PRO A CA 1
ATOM 1664 C C . PRO A 1 209 ? 12.475 -3.973 7.799 1.00 95.50 209 PRO A C 1
ATOM 1666 O O . PRO A 1 209 ? 12.490 -3.994 9.032 1.00 95.50 209 PRO A O 1
ATOM 1669 N N . THR A 1 210 ? 13.362 -3.275 7.098 1.00 94.88 210 THR A N 1
ATOM 1670 C CA . THR A 1 210 ? 14.391 -2.464 7.747 1.00 94.88 210 THR A CA 1
ATOM 1671 C C . THR A 1 210 ? 13.755 -1.323 8.546 1.00 94.88 210 THR A C 1
ATOM 1673 O O . THR A 1 210 ? 12.647 -0.867 8.251 1.00 94.88 210 THR A O 1
ATOM 1676 N N . ARG A 1 211 ? 14.492 -0.760 9.514 1.00 94.31 211 ARG A N 1
ATOM 1677 C CA . ARG A 1 211 ? 14.057 0.449 10.241 1.00 94.31 211 ARG A CA 1
ATOM 1678 C C . ARG A 1 211 ? 13.669 1.589 9.291 1.00 94.31 211 ARG A C 1
ATOM 1680 O O . ARG A 1 211 ? 12.706 2.300 9.552 1.00 94.31 211 ARG A O 1
ATOM 1687 N N . SER A 1 212 ? 14.401 1.750 8.185 1.00 93.50 212 SER A N 1
ATOM 1688 C CA . SER A 1 212 ? 14.102 2.769 7.171 1.00 93.50 212 SER A CA 1
ATOM 1689 C C . SER A 1 212 ? 12.758 2.507 6.486 1.00 93.50 212 SER A C 1
ATOM 1691 O O . SER A 1 212 ? 11.968 3.433 6.324 1.00 93.50 212 SER A O 1
ATOM 1693 N N . THR A 1 213 ? 12.467 1.253 6.149 1.00 94.81 213 THR A N 1
ATOM 1694 C CA . THR A 1 213 ? 11.186 0.831 5.570 1.00 94.81 213 THR A CA 1
ATOM 1695 C C . THR A 1 213 ? 10.022 1.036 6.535 1.00 94.81 213 THR A C 1
ATOM 1697 O O . THR A 1 213 ? 9.001 1.596 6.144 1.00 94.81 213 THR A O 1
ATOM 1700 N N . MET A 1 214 ? 10.188 0.688 7.813 1.00 96.88 214 MET A N 1
ATOM 1701 C CA . MET A 1 214 ? 9.172 0.957 8.839 1.00 96.88 214 MET A CA 1
ATOM 1702 C C . MET A 1 214 ? 8.915 2.457 9.021 1.00 96.88 214 MET A C 1
ATOM 1704 O O . MET A 1 214 ? 7.768 2.879 9.130 1.00 96.88 214 MET A O 1
ATOM 1708 N N . GLN A 1 215 ? 9.961 3.289 8.989 1.00 95.44 215 GLN A N 1
ATOM 1709 C CA . GLN A 1 215 ? 9.808 4.747 9.028 1.00 95.44 215 GLN A CA 1
ATOM 1710 C C . GLN A 1 215 ? 9.039 5.286 7.815 1.00 95.44 215 GLN A C 1
ATOM 1712 O O . GLN A 1 215 ? 8.230 6.195 7.977 1.00 95.44 215 GLN A O 1
ATOM 1717 N N . LYS A 1 216 ? 9.263 4.728 6.620 1.00 95.69 216 LYS A N 1
ATOM 1718 C CA . LYS A 1 216 ? 8.505 5.076 5.409 1.00 95.69 216 LYS A CA 1
ATOM 1719 C C . LYS A 1 216 ? 7.034 4.684 5.530 1.00 95.69 216 LYS A C 1
ATOM 1721 O O . LYS A 1 216 ? 6.187 5.490 5.182 1.00 95.69 216 LYS A O 1
ATOM 1726 N N . LEU A 1 217 ? 6.718 3.507 6.076 1.00 96.81 217 LEU A N 1
ATOM 1727 C CA . LEU A 1 217 ? 5.329 3.110 6.350 1.00 96.81 217 LEU A CA 1
ATOM 1728 C C . LEU A 1 217 ? 4.656 4.040 7.365 1.00 96.81 217 LEU A C 1
ATOM 1730 O O . LEU A 1 217 ? 3.554 4.518 7.116 1.00 96.81 217 LEU A O 1
ATOM 1734 N N . ASN A 1 218 ? 5.341 4.357 8.468 1.00 96.56 218 ASN A N 1
ATOM 1735 C CA . ASN A 1 218 ? 4.847 5.326 9.447 1.00 96.56 218 ASN A CA 1
ATOM 1736 C C . ASN A 1 218 ? 4.574 6.687 8.793 1.00 96.56 218 ASN A C 1
ATOM 1738 O O . ASN A 1 218 ? 3.515 7.271 9.002 1.00 96.56 218 ASN A O 1
ATOM 1742 N N . ARG A 1 219 ? 5.485 7.192 7.951 1.00 95.81 219 ARG A N 1
ATOM 1743 C CA . ARG A 1 219 ? 5.238 8.432 7.203 1.00 95.81 219 ARG A CA 1
ATOM 1744 C C . ARG A 1 219 ? 4.079 8.282 6.227 1.00 95.81 219 ARG A C 1
ATOM 1746 O O . ARG A 1 219 ? 3.233 9.172 6.190 1.00 95.81 219 ARG A O 1
ATOM 1753 N N . PHE A 1 220 ? 3.997 7.187 5.481 1.00 96.62 220 PHE A N 1
ATOM 1754 C CA . PHE A 1 220 ? 2.915 6.945 4.532 1.00 96.62 220 PHE A CA 1
ATOM 1755 C C . PHE A 1 220 ? 1.543 7.082 5.206 1.00 96.62 220 PHE A C 1
ATOM 1757 O O . PHE A 1 220 ? 0.718 7.859 4.730 1.00 96.62 220 PHE A O 1
ATOM 1764 N N . PHE A 1 221 ? 1.349 6.431 6.358 1.00 96.62 221 PHE A N 1
ATOM 1765 C CA . PHE A 1 221 ? 0.081 6.454 7.089 1.00 96.62 221 PHE A CA 1
ATOM 1766 C C . PHE A 1 221 ? -0.142 7.689 7.960 1.00 96.62 221 PHE A C 1
ATOM 1768 O O . PHE A 1 221 ? -1.271 8.136 8.069 1.00 96.62 221 PHE A O 1
ATOM 1775 N N . MET A 1 222 ? 0.888 8.265 8.580 1.00 94.62 222 MET A N 1
ATOM 1776 C CA . MET A 1 222 ? 0.689 9.298 9.610 1.00 94.62 222 MET A CA 1
ATOM 1777 C C . MET A 1 222 ? 1.015 10.719 9.133 1.00 94.62 222 MET A C 1
ATOM 1779 O O . MET A 1 222 ? 0.701 11.685 9.822 1.00 94.62 222 MET A O 1
ATOM 1783 N N . SER A 1 223 ? 1.662 10.883 7.972 1.00 93.31 223 SER A N 1
ATOM 1784 C CA . SER A 1 223 ? 2.093 12.204 7.475 1.00 93.31 223 SER A CA 1
ATOM 1785 C C . SER A 1 223 ? 1.175 12.820 6.420 1.00 93.31 223 SER A C 1
ATOM 1787 O O . SER A 1 223 ? 1.548 13.841 5.843 1.00 93.31 223 SER A O 1
ATOM 1789 N N . SER A 1 224 ? 0.022 12.207 6.140 1.00 90.81 224 SER A N 1
ATOM 1790 C CA . SER A 1 224 ? -0.965 12.799 5.232 1.00 90.81 224 SER A CA 1
ATOM 1791 C C . SER A 1 224 ? -1.447 14.149 5.767 1.00 90.81 224 SER A C 1
ATOM 1793 O O . SER A 1 224 ? -1.619 14.321 6.979 1.00 90.81 224 SER A O 1
ATOM 1795 N N . ILE A 1 225 ? -1.661 15.107 4.865 1.00 89.62 225 ILE A N 1
ATOM 1796 C CA . ILE A 1 225 ? -2.192 16.433 5.215 1.00 89.62 225 ILE A CA 1
ATOM 1797 C C . ILE A 1 225 ? -3.561 16.323 5.897 1.00 89.62 225 ILE A C 1
ATOM 1799 O O . ILE A 1 225 ? -3.869 17.125 6.778 1.00 89.62 225 ILE A O 1
ATOM 1803 N N . MET A 1 226 ? -4.325 15.275 5.566 1.00 86.94 226 MET A N 1
ATOM 1804 C CA . MET A 1 226 ? -5.648 15.008 6.131 1.00 86.94 226 MET A CA 1
ATOM 1805 C C . MET A 1 226 ? -5.621 14.889 7.656 1.00 86.94 226 MET A C 1
ATOM 1807 O O . MET A 1 226 ? -6.498 15.418 8.329 1.00 86.94 226 MET A O 1
ATOM 1811 N N . TYR A 1 227 ? -4.597 14.235 8.213 1.00 88.00 227 TYR A N 1
ATOM 1812 C CA . TYR A 1 227 ? -4.506 13.996 9.658 1.00 88.00 227 TYR A CA 1
ATOM 1813 C C . TYR A 1 227 ? -3.890 15.172 10.420 1.00 88.00 227 TYR A C 1
ATOM 1815 O O . TYR A 1 227 ? -3.964 15.229 11.645 1.00 88.00 227 TYR A O 1
ATOM 1823 N N . ARG A 1 228 ? -3.245 16.107 9.712 1.00 83.75 228 ARG A N 1
ATOM 1824 C CA . ARG A 1 228 ? -2.624 17.290 10.325 1.00 83.75 228 ARG A CA 1
ATOM 1825 C C . ARG A 1 228 ? -3.626 18.405 10.579 1.00 83.75 228 ARG A C 1
ATOM 1827 O O . ARG A 1 228 ? -3.462 19.116 11.556 1.00 83.75 228 ARG A O 1
ATOM 1834 N N . ALA A 1 229 ? -4.652 18.527 9.738 1.00 73.06 229 ALA A N 1
ATOM 1835 C CA . ALA A 1 229 ? -5.667 19.579 9.825 1.00 73.06 229 ALA A CA 1
ATOM 1836 C C . ALA A 1 229 ? -6.591 19.479 11.060 1.00 73.06 229 ALA A C 1
ATOM 1838 O O . ALA A 1 229 ? -7.478 20.307 11.228 1.00 73.06 229 ALA A O 1
ATOM 1839 N N . LEU A 1 230 ? -6.408 18.456 11.897 1.00 61.62 230 LEU A N 1
ATOM 1840 C CA . LEU A 1 230 ? -7.260 18.142 13.046 1.00 61.62 230 LEU A CA 1
ATOM 1841 C C . LEU A 1 230 ? -6.564 18.344 14.398 1.00 61.62 230 LEU A C 1
ATOM 1843 O O . LEU A 1 230 ? -7.159 18.049 15.433 1.00 61.62 230 LEU A O 1
ATOM 1847 N N . LYS A 1 231 ? -5.306 18.791 14.386 1.00 57.66 231 LYS A N 1
ATOM 1848 C CA . LYS A 1 231 ? -4.557 19.187 15.583 1.00 57.66 231 LYS A CA 1
ATOM 1849 C C . LYS A 1 231 ? -4.542 20.699 15.698 1.00 57.66 231 LYS A C 1
ATOM 1851 O O . LYS A 1 231 ? -4.664 21.169 16.846 1.00 57.66 231 LYS A O 1
#